Protein AF-A0A2V7SWL4-F1 (afdb_monomer_lite)

pLDDT: mean 80.44, std 19.07, range [28.33, 97.06]

Secondary structure (DSSP, 8-state):
--------------------------------PPP----PPTT-B--S---TTEEEEEE-TT-SS-EEEEEEEEEEE-TTSPPPSS-SEEE-SEEEE-TT-EEEEEEE---TTEEEEEEEEE-STTEEEEEEEEEEEETTEEEEEEEEEEE-TT-EEEEBTTEEEEEEEEE--PPPPPPPPP---EEEEEEEEEEETTEEEEEEEEEESBPTTSSB--EEEEEETTEEEEESSEEEEEE--SSSTTTT-TTEEEEEEE-TTS-EEEEEEE--SSTTSS-EEEEEEETTEESS-TT-EEE-SSEEEEE-S--S--

Foldseek 3Di:
DDDDDDDDDDDDDDDDDDDDDDDDDDDPPPPPDAPPDDDDDFFDWDDQDWDAQWEKEAEALQAPFKWKKAKDKDKFAAPPDDDDPDAQKDAQGIDIHGHPTMGTGMGGADDPRIKMWMWMATPDPAWDWKWKWKWFDDVPGIDTDDDTDTDDHGDIDIGHRGMTMYMYTHGYDDDDPDAPPFFFKKKFWFFFWDDFPNWIKTKGWMWTAADVVGAIDTWMWIQTPNDIFTFRHWPDKDADPDDWAPHPAPLKMWIWGAGPVRKTKIKIWHDQDAFQPQRIFIWIDINNRTRQPGHTDTTNDTGMDMGSGHDDDD

Structure (mmCIF, N/CA/C/O backbone):
data_AF-A0A2V7SWL4-F1
#
_entry.id   AF-A0A2V7SWL4-F1
#
loop_
_atom_site.group_PDB
_atom_site.id
_atom_site.type_symbol
_atom_site.label_atom_id
_atom_site.label_alt_id
_atom_site.label_comp_id
_atom_site.label_asym_id
_atom_site.label_entity_id
_atom_site.label_seq_id
_atom_site.pdbx_PDB_ins_code
_atom_site.Cartn_x
_atom_site.Cartn_y
_atom_site.Cartn_z
_atom_site.occupancy
_atom_site.B_iso_or_equiv
_atom_site.auth_seq_id
_atom_site.auth_comp_id
_atom_site.auth_asym_id
_atom_site.auth_atom_id
_atom_site.pdbx_PDB_model_num
ATOM 1 N N . MET A 1 1 ? 53.607 -58.440 -74.015 1.00 39.41 1 MET A N 1
ATOM 2 C CA . MET A 1 1 ? 54.764 -57.742 -74.613 1.00 39.41 1 MET A CA 1
ATOM 3 C C . MET A 1 1 ? 55.175 -56.606 -73.682 1.00 39.41 1 MET A C 1
ATOM 5 O O . MET A 1 1 ? 54.303 -55.842 -73.305 1.00 39.41 1 MET A O 1
ATOM 9 N N . THR A 1 2 ? 56.452 -56.617 -73.261 1.00 37.09 2 THR A N 1
ATOM 10 C CA . THR A 1 2 ? 57.312 -55.506 -72.753 1.00 37.09 2 THR A CA 1
ATOM 11 C C . THR A 1 2 ? 56.701 -54.480 -71.775 1.00 37.09 2 THR A C 1
ATOM 13 O O . THR A 1 2 ? 55.892 -53.658 -72.176 1.00 37.09 2 THR A O 1
ATOM 16 N N . LYS A 1 3 ? 56.942 -54.557 -70.453 1.00 28.33 3 LYS A N 1
ATOM 17 C CA . LYS A 1 3 ? 58.126 -54.133 -69.645 1.00 28.33 3 LYS A CA 1
ATOM 18 C C . LYS A 1 3 ? 58.462 -52.619 -69.633 1.00 28.33 3 LYS A C 1
ATOM 20 O O . LYS A 1 3 ? 58.986 -52.104 -70.606 1.00 28.33 3 LYS A O 1
ATOM 25 N N . SER A 1 4 ? 58.270 -52.037 -68.438 1.00 30.52 4 SER A N 1
ATOM 26 C CA . SER A 1 4 ? 59.163 -51.173 -67.627 1.00 30.52 4 SER A CA 1
ATOM 27 C C . SER A 1 4 ? 59.641 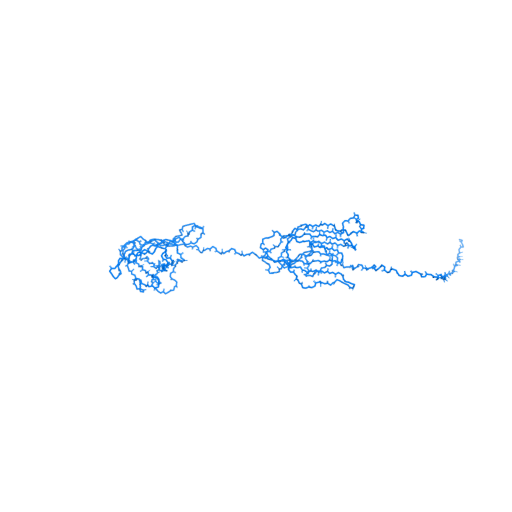-49.768 -68.060 1.00 30.52 4 SER A C 1
ATOM 29 O O . SER A 1 4 ? 60.448 -49.625 -68.965 1.00 30.52 4 SER A O 1
ATOM 31 N N . SER A 1 5 ? 59.262 -48.805 -67.195 1.00 34.97 5 SER A N 1
ATOM 32 C CA . SER A 1 5 ? 60.048 -47.774 -66.462 1.00 34.97 5 SER A CA 1
ATOM 33 C C . SER A 1 5 ? 60.879 -46.700 -67.183 1.00 34.97 5 SER A C 1
ATOM 35 O O . SER A 1 5 ? 61.748 -47.036 -67.972 1.00 34.97 5 SER A O 1
ATOM 37 N N . LEU A 1 6 ? 60.724 -45.439 -66.742 1.00 37.19 6 LEU A N 1
ATOM 38 C CA . LEU A 1 6 ? 61.724 -44.542 -66.098 1.00 37.19 6 LEU A CA 1
ATOM 39 C C . LEU A 1 6 ? 61.029 -43.167 -65.877 1.00 37.19 6 LEU A C 1
ATOM 41 O O . LEU A 1 6 ? 60.517 -42.589 -66.825 1.00 37.19 6 LEU A O 1
ATOM 45 N N . ALA A 1 7 ? 60.721 -42.714 -64.656 1.00 34.19 7 ALA A N 1
ATOM 46 C CA . ALA A 1 7 ? 61.582 -42.026 -63.679 1.00 34.19 7 ALA A CA 1
ATOM 47 C C . ALA A 1 7 ? 62.192 -40.695 -64.181 1.00 34.19 7 ALA A C 1
ATOM 49 O O . ALA A 1 7 ? 63.099 -40.691 -65.004 1.00 34.19 7 ALA A O 1
ATOM 50 N N . GLY A 1 8 ? 61.728 -39.578 -63.604 1.00 32.62 8 GLY A N 1
ATOM 51 C CA . GLY A 1 8 ? 62.277 -38.230 -63.787 1.00 32.62 8 GLY A CA 1
ATOM 52 C C . GLY A 1 8 ? 61.888 -37.303 -62.629 1.00 32.62 8 GLY A C 1
ATOM 53 O O . GLY A 1 8 ? 60.925 -36.552 -62.715 1.00 32.62 8 GLY A O 1
ATOM 54 N N . ILE A 1 9 ? 62.633 -37.406 -61.529 1.00 37.50 9 ILE A N 1
ATOM 55 C CA . ILE A 1 9 ? 62.702 -36.462 -60.397 1.00 37.50 9 ILE A CA 1
ATOM 56 C C . ILE A 1 9 ? 63.550 -35.263 -60.905 1.00 37.50 9 ILE A C 1
ATOM 58 O O . ILE A 1 9 ? 64.516 -35.487 -61.627 1.00 37.50 9 ILE A O 1
ATOM 62 N N . THR A 1 10 ? 63.300 -33.968 -60.659 1.00 34.34 10 THR A N 1
ATOM 63 C CA . THR A 1 10 ? 63.629 -33.216 -59.429 1.00 34.34 10 THR A CA 1
ATOM 64 C C . THR A 1 10 ? 63.522 -31.692 -59.680 1.00 34.34 10 THR A C 1
ATOM 66 O O . THR A 1 10 ? 63.915 -31.249 -60.755 1.00 34.34 10 THR A O 1
ATOM 69 N N . ARG A 1 11 ? 63.181 -30.926 -58.624 1.00 37.22 11 ARG A N 1
ATOM 70 C CA . ARG A 1 11 ? 63.789 -29.658 -58.115 1.00 37.22 11 ARG A CA 1
ATOM 71 C C . ARG A 1 11 ? 62.830 -28.480 -57.884 1.00 37.22 11 ARG A C 1
ATOM 73 O O . ARG A 1 11 ? 62.307 -27.868 -58.804 1.00 37.22 11 ARG A O 1
ATOM 80 N N . PHE A 1 12 ? 62.718 -28.144 -56.597 1.00 41.56 12 PHE A N 1
ATOM 81 C CA . PHE A 1 12 ? 62.336 -26.847 -56.045 1.00 41.56 12 PHE A CA 1
ATOM 82 C C . PHE A 1 12 ? 63.295 -25.735 -56.499 1.00 41.56 12 PHE A C 1
ATOM 84 O O . PHE A 1 12 ? 64.504 -25.962 -56.563 1.00 41.56 12 PHE A O 1
ATOM 91 N N . ALA A 1 13 ? 62.769 -24.518 -56.656 1.00 35.72 13 ALA A N 1
ATOM 92 C CA . ALA A 1 13 ? 63.519 -23.285 -56.434 1.00 35.72 13 ALA A CA 1
ATOM 93 C C . ALA A 1 13 ? 62.581 -22.193 -55.888 1.00 35.72 13 ALA A C 1
ATOM 95 O O . ALA A 1 13 ? 61.730 -21.662 -56.596 1.00 35.72 13 ALA A O 1
ATOM 96 N N . VAL A 1 14 ? 62.754 -21.897 -54.600 1.00 40.81 14 VAL A N 1
ATOM 97 C CA . VAL A 1 14 ? 62.352 -20.653 -53.937 1.00 40.81 14 VAL A CA 1
ATOM 98 C C . VAL A 1 14 ? 63.560 -19.716 -53.981 1.00 40.81 14 VAL A C 1
ATOM 100 O O . VAL A 1 14 ? 64.635 -20.119 -53.548 1.00 40.81 14 VAL A O 1
ATOM 103 N N . ALA A 1 15 ? 63.368 -18.497 -54.483 1.00 38.34 15 ALA A N 1
ATOM 104 C CA . ALA A 1 15 ? 64.100 -17.252 -54.190 1.00 38.34 15 ALA A CA 1
ATOM 105 C C . ALA A 1 15 ? 63.446 -16.172 -55.083 1.00 38.34 15 ALA A C 1
ATOM 107 O O . ALA A 1 15 ? 63.288 -16.400 -56.274 1.00 38.34 15 ALA A O 1
ATOM 108 N N . GLY A 1 16 ? 62.930 -15.031 -54.628 1.00 33.50 16 GLY A N 1
ATOM 109 C CA . GLY A 1 16 ? 63.361 -14.190 -53.520 1.00 33.50 16 GLY A CA 1
ATOM 110 C C . GLY A 1 16 ? 64.281 -13.090 -54.054 1.00 33.50 16 GLY A C 1
ATOM 111 O O . GLY A 1 16 ? 65.458 -13.361 -54.233 1.00 33.50 16 GLY A O 1
ATOM 112 N N . LEU A 1 17 ? 63.742 -11.891 -54.318 1.00 36.12 17 LEU A N 1
ATOM 113 C CA . LEU A 1 17 ? 64.382 -10.567 -54.146 1.00 36.12 17 LEU A CA 1
ATOM 114 C C . LEU A 1 17 ? 63.304 -9.487 -54.416 1.00 36.12 17 LEU A C 1
ATOM 116 O O . LEU A 1 17 ? 62.753 -9.432 -55.509 1.00 36.12 17 LEU A O 1
ATOM 120 N N . VAL A 1 18 ? 62.739 -8.843 -53.389 1.00 36.78 18 VAL A N 1
ATOM 121 C CA . VAL A 1 18 ? 63.200 -7.610 -52.707 1.00 36.78 18 VAL A CA 1
ATOM 122 C C . VAL A 1 18 ? 63.118 -6.365 -53.597 1.00 36.78 18 VAL A C 1
ATOM 124 O O . VAL A 1 18 ? 63.942 -6.152 -54.478 1.00 36.78 18 VAL A O 1
ATOM 127 N N . GLY A 1 19 ? 62.163 -5.501 -53.251 1.00 34.19 19 GLY A N 1
ATOM 128 C CA . GLY A 1 19 ? 62.158 -4.074 -53.552 1.00 34.19 19 GLY A CA 1
ATOM 129 C C . GLY A 1 19 ? 61.696 -3.304 -52.313 1.00 34.19 19 GLY A C 1
ATOM 130 O O . GLY A 1 19 ? 60.506 -3.065 -52.140 1.00 34.19 19 GLY A O 1
ATOM 131 N N . LEU A 1 20 ? 62.643 -2.970 -51.430 1.00 37.31 20 LEU A N 1
ATOM 132 C CA . LEU A 1 20 ? 62.563 -1.802 -50.538 1.00 37.31 20 LEU A CA 1
ATOM 133 C C . LEU A 1 20 ? 62.528 -0.555 -51.443 1.00 37.31 20 LEU A C 1
ATOM 135 O O . LEU A 1 20 ? 63.198 -0.551 -52.468 1.00 37.31 20 LEU A O 1
ATOM 139 N N . GLY A 1 21 ? 61.855 0.556 -51.187 1.00 37.25 21 GLY A N 1
ATOM 140 C CA . GLY A 1 21 ? 61.074 1.056 -50.071 1.00 37.25 21 GLY A CA 1
ATOM 141 C C . GLY A 1 21 ? 60.950 2.568 -50.308 1.00 37.25 21 GLY A C 1
ATOM 142 O O . GLY A 1 21 ? 61.894 3.187 -50.795 1.00 37.25 21 GLY A O 1
ATOM 143 N N . ALA A 1 22 ? 59.807 3.165 -49.989 1.00 32.59 22 ALA A N 1
ATOM 144 C CA . ALA A 1 22 ? 59.722 4.596 -49.717 1.00 32.59 22 ALA A CA 1
ATOM 145 C C . ALA A 1 22 ? 58.559 4.839 -48.757 1.00 32.59 22 ALA A C 1
ATOM 147 O O . ALA A 1 22 ? 57.404 4.537 -49.050 1.00 32.59 22 ALA A O 1
ATOM 148 N N . CYS A 1 23 ? 58.922 5.332 -47.581 1.00 37.19 23 CYS A N 1
ATOM 149 C CA . CYS A 1 23 ? 58.048 5.704 -46.491 1.00 37.19 23 CYS A CA 1
ATOM 150 C C . CYS A 1 23 ? 57.126 6.860 -46.898 1.00 37.19 23 CYS A C 1
ATOM 152 O O . CYS A 1 23 ? 57.596 7.870 -47.418 1.00 37.19 23 CYS A O 1
ATOM 154 N N . SER A 1 24 ? 55.853 6.781 -46.522 1.00 32.69 24 SER A N 1
ATOM 155 C CA . SER A 1 24 ? 55.092 7.973 -46.156 1.00 32.69 24 SER A CA 1
ATOM 156 C C . SER A 1 24 ? 54.365 7.697 -44.844 1.00 32.69 24 SER A C 1
ATOM 158 O O . SER A 1 24 ? 53.388 6.958 -44.811 1.00 32.69 24 SER A O 1
ATOM 160 N N . VAL A 1 25 ? 54.964 8.235 -43.782 1.00 34.28 25 VAL A N 1
ATOM 161 C CA . VAL A 1 25 ? 54.388 8.700 -42.512 1.00 34.28 25 VAL A CA 1
ATOM 162 C C . VAL A 1 25 ? 52.946 8.303 -42.166 1.00 34.28 25 VAL A C 1
ATOM 164 O O . VAL A 1 25 ? 51.988 8.617 -42.867 1.00 34.28 25 VAL A O 1
ATOM 167 N N . ASP A 1 26 ? 52.862 7.692 -40.985 1.00 39.25 26 ASP A N 1
ATOM 168 C CA . ASP A 1 26 ? 51.706 7.319 -40.180 1.00 39.25 26 ASP A CA 1
ATOM 169 C C . ASP A 1 26 ? 50.453 8.192 -40.328 1.00 39.25 26 ASP A C 1
ATOM 171 O O . ASP A 1 26 ? 50.409 9.365 -39.960 1.00 39.25 26 ASP A O 1
ATOM 175 N N . THR A 1 27 ? 49.351 7.541 -40.687 1.00 36.16 27 THR A N 1
ATOM 176 C CA . THR A 1 27 ? 48.081 7.777 -39.995 1.00 36.16 27 THR A CA 1
ATOM 177 C C . THR A 1 27 ? 47.572 6.418 -39.547 1.00 36.16 27 THR A C 1
ATOM 179 O O . THR A 1 27 ? 46.900 5.704 -40.287 1.00 36.16 27 THR A O 1
ATOM 182 N N . ALA A 1 28 ? 47.965 6.015 -38.339 1.00 33.78 28 ALA A N 1
ATOM 183 C CA . ALA A 1 28 ? 47.409 4.846 -37.682 1.00 33.78 28 ALA A CA 1
ATOM 184 C C . ALA A 1 28 ? 45.910 5.087 -37.441 1.00 33.78 28 ALA A C 1
ATOM 186 O O . ALA A 1 28 ? 45.501 5.633 -36.417 1.00 33.78 28 ALA A O 1
ATOM 187 N N . THR A 1 29 ? 45.060 4.680 -38.383 1.00 33.25 29 THR A N 1
ATOM 188 C CA . THR A 1 29 ? 43.672 4.366 -38.057 1.00 33.25 29 THR A CA 1
ATOM 189 C C . THR A 1 29 ? 43.723 3.129 -37.176 1.00 33.25 29 THR A C 1
ATOM 191 O O . THR A 1 29 ? 43.843 2.010 -37.674 1.00 33.25 29 THR A O 1
ATOM 194 N N . ASN A 1 30 ? 43.703 3.342 -35.860 1.00 33.66 30 ASN A N 1
ATOM 195 C CA . ASN A 1 30 ? 43.515 2.295 -34.866 1.00 33.66 30 ASN A CA 1
ATOM 196 C C . ASN A 1 30 ? 42.173 1.602 -35.139 1.00 33.66 30 ASN A C 1
ATOM 198 O O . ASN A 1 30 ? 41.138 1.978 -34.591 1.00 33.66 30 ASN A O 1
ATOM 202 N N . ALA A 1 31 ? 42.179 0.588 -36.002 1.00 36.53 31 ALA A N 1
ATOM 203 C CA . ALA A 1 31 ? 41.133 -0.413 -36.044 1.00 36.53 31 ALA A CA 1
ATOM 204 C C . ALA A 1 31 ? 41.285 -1.245 -34.766 1.00 36.53 31 ALA A C 1
ATOM 206 O O . ALA A 1 31 ? 41.970 -2.266 -34.745 1.00 36.53 31 ALA A O 1
ATOM 207 N N . LEU A 1 32 ? 40.705 -0.749 -33.670 1.00 39.00 32 LEU A N 1
ATOM 208 C CA . LEU A 1 32 ? 40.468 -1.538 -32.468 1.00 39.00 32 LEU A CA 1
ATOM 209 C C . LEU A 1 32 ? 39.694 -2.784 -32.908 1.00 39.00 32 LEU A C 1
ATOM 211 O O . LEU A 1 32 ? 38.537 -2.692 -33.315 1.00 39.00 32 LEU A O 1
ATOM 215 N N . GLN A 1 33 ? 40.362 -3.937 -32.894 1.00 39.91 33 GLN A N 1
ATOM 216 C CA . GLN A 1 33 ? 39.713 -5.220 -33.125 1.00 39.91 33 GLN A CA 1
ATOM 217 C C . GLN A 1 33 ? 38.611 -5.386 -32.076 1.00 39.91 33 GLN A C 1
ATOM 219 O O . GLN A 1 33 ? 38.872 -5.311 -30.874 1.00 39.91 33 GLN A O 1
ATOM 224 N N . SER A 1 34 ? 37.373 -5.565 -32.540 1.00 38.94 34 SER A N 1
ATOM 225 C CA . SER A 1 34 ? 36.217 -5.771 -31.673 1.00 38.94 34 SER A CA 1
ATOM 226 C C . SER A 1 34 ? 36.437 -6.991 -30.769 1.00 38.94 34 SER A C 1
ATOM 228 O O . SER A 1 34 ? 36.790 -8.060 -31.280 1.00 38.94 34 SER A O 1
ATOM 230 N N . PRO A 1 35 ? 36.171 -6.892 -29.454 1.00 37.50 35 PRO A N 1
ATOM 231 C CA . PRO A 1 35 ? 36.096 -8.071 -28.610 1.00 37.50 35 PRO A CA 1
ATOM 232 C C . PRO A 1 35 ? 34.952 -8.965 -29.108 1.00 37.50 35 PRO A C 1
ATOM 234 O O . PRO A 1 35 ? 33.796 -8.547 -29.179 1.00 37.50 35 PRO A O 1
ATOM 237 N N . THR A 1 36 ? 35.270 -10.205 -29.475 1.00 40.97 36 THR A N 1
ATOM 238 C CA . THR A 1 36 ? 34.295 -11.245 -29.829 1.00 40.97 36 THR A CA 1
ATOM 239 C C . THR A 1 36 ? 33.850 -11.976 -28.565 1.00 40.97 36 THR A C 1
ATOM 241 O O . THR A 1 36 ? 34.137 -13.153 -28.369 1.00 40.97 36 THR A O 1
ATOM 244 N N . SER A 1 37 ? 33.155 -11.271 -27.672 1.00 40.91 37 SER A N 1
ATOM 245 C CA . SER A 1 37 ? 32.497 -11.928 -26.539 1.00 40.91 37 SER A CA 1
ATOM 246 C C . SER A 1 37 ? 31.211 -12.630 -27.005 1.00 40.91 37 SER A C 1
ATOM 248 O O . SER A 1 37 ? 30.512 -12.098 -27.877 1.00 40.91 37 SER A O 1
ATOM 250 N N . PRO A 1 38 ? 30.875 -13.813 -26.453 1.00 39.88 38 PRO A N 1
ATOM 251 C CA . PRO A 1 38 ? 29.624 -14.503 -26.755 1.00 39.88 38 PRO A CA 1
ATOM 252 C C . PRO A 1 38 ? 28.430 -13.591 -26.440 1.00 39.88 38 PRO A C 1
ATOM 254 O O . PRO A 1 38 ? 28.306 -13.053 -25.340 1.00 39.88 38 PRO A O 1
ATOM 257 N N . ARG A 1 39 ? 27.574 -13.374 -27.445 1.00 52.72 39 ARG A N 1
ATOM 258 C CA . ARG A 1 39 ? 26.437 -12.449 -27.385 1.00 52.72 39 ARG A CA 1
ATOM 259 C C . ARG A 1 39 ? 25.233 -13.153 -26.766 1.00 52.72 39 ARG A C 1
ATOM 261 O O . ARG A 1 39 ? 24.677 -14.069 -27.365 1.00 52.72 39 ARG A O 1
ATOM 268 N N . LEU A 1 40 ? 24.855 -12.740 -25.563 1.00 46.31 40 LEU A N 1
ATOM 269 C CA . LEU A 1 40 ? 23.583 -13.115 -24.945 1.00 46.31 40 LEU A CA 1
ATOM 270 C C . LEU A 1 40 ? 22.429 -12.449 -25.709 1.00 46.31 40 LEU A C 1
ATOM 272 O O . LEU A 1 40 ? 22.547 -11.289 -26.077 1.00 46.31 40 LEU A O 1
ATOM 276 N N . ALA A 1 41 ? 21.359 -13.194 -25.988 1.00 56.72 41 ALA A N 1
ATOM 277 C CA . ALA A 1 41 ? 20.210 -12.707 -26.749 1.00 56.72 41 ALA A CA 1
ATOM 278 C C . ALA A 1 41 ? 19.339 -11.736 -25.926 1.00 56.72 41 ALA A C 1
ATOM 280 O O . ALA A 1 41 ? 19.313 -11.799 -24.698 1.00 56.72 41 ALA A O 1
ATOM 281 N N . LEU A 1 42 ? 18.563 -10.875 -26.594 1.00 56.66 42 LEU A N 1
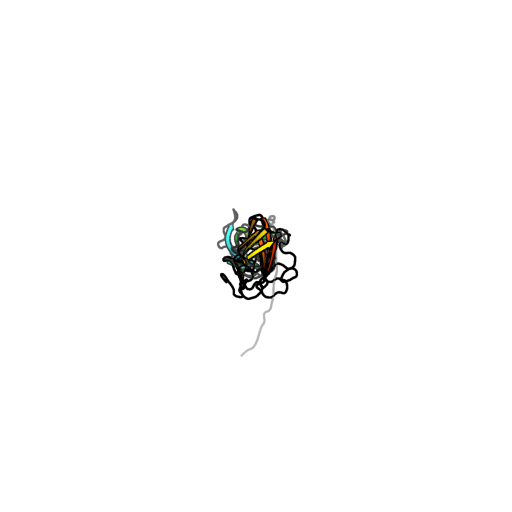ATOM 282 C CA . LEU A 1 42 ? 17.515 -10.087 -25.930 1.00 56.66 42 LEU A CA 1
ATOM 283 C C . LEU A 1 42 ? 16.624 -10.991 -25.064 1.00 56.66 42 LEU A C 1
ATOM 285 O O . LEU A 1 42 ? 16.253 -12.089 -25.482 1.00 56.66 42 LEU A O 1
ATOM 289 N N . GLY A 1 43 ? 16.268 -10.527 -23.866 1.00 50.78 43 GLY A N 1
ATOM 290 C CA . GLY A 1 43 ? 15.441 -11.309 -22.943 1.00 50.78 43 GLY A CA 1
ATOM 291 C C . GLY A 1 43 ? 16.194 -12.313 -22.060 1.00 50.78 43 GLY A C 1
ATOM 292 O O . GLY A 1 43 ? 15.561 -12.937 -21.215 1.00 50.78 43 GLY A O 1
ATOM 293 N N . THR A 1 44 ? 17.516 -12.484 -22.196 1.00 58.62 44 THR A N 1
ATOM 294 C CA . THR A 1 44 ? 18.276 -13.349 -21.273 1.00 58.62 44 THR A CA 1
ATOM 295 C C . THR A 1 44 ? 18.420 -12.708 -19.896 1.00 58.62 44 THR A C 1
ATOM 297 O O . THR A 1 44 ? 18.784 -11.531 -19.804 1.00 58.62 44 THR A O 1
ATOM 300 N N . THR A 1 45 ? 18.211 -13.499 -18.841 1.00 55.88 45 THR A N 1
ATOM 301 C CA . THR A 1 45 ? 18.490 -13.108 -17.456 1.00 55.88 45 THR A CA 1
ATOM 302 C C . THR A 1 45 ? 19.996 -13.045 -17.225 1.00 55.88 45 THR A C 1
ATOM 304 O O . THR A 1 45 ? 20.697 -14.021 -17.494 1.00 55.88 45 THR A O 1
ATOM 307 N N . LEU A 1 46 ? 20.503 -11.904 -16.759 1.00 63.88 46 LEU A N 1
ATOM 308 C CA . LEU A 1 46 ? 21.943 -11.655 -16.628 1.00 63.88 46 LEU A CA 1
ATOM 309 C C . LEU A 1 46 ? 22.370 -11.295 -15.210 1.00 63.88 46 LEU A C 1
ATOM 311 O O . LEU A 1 46 ? 21.554 -10.990 -14.343 1.00 63.88 46 LEU A O 1
ATOM 315 N N . ASP A 1 47 ? 23.688 -11.301 -15.023 1.00 70.38 47 ASP A N 1
ATOM 316 C CA . ASP A 1 47 ? 24.342 -10.644 -13.904 1.00 70.38 47 ASP A CA 1
ATOM 317 C C . ASP A 1 47 ? 24.053 -9.127 -13.894 1.00 70.38 47 ASP A C 1
ATOM 319 O O . ASP A 1 47 ? 23.673 -8.514 -14.900 1.00 70.38 47 ASP A O 1
ATOM 323 N N . GLN A 1 48 ? 24.237 -8.499 -12.733 1.00 79.31 48 GLN A N 1
ATOM 324 C CA . GLN A 1 48 ? 23.952 -7.074 -12.521 1.00 79.31 48 GLN A CA 1
ATOM 325 C C . GLN A 1 48 ? 25.104 -6.166 -12.987 1.00 79.31 48 GLN A C 1
ATOM 327 O O . GLN A 1 48 ? 25.318 -5.092 -12.432 1.00 79.31 48 GLN A O 1
ATOM 332 N N . SER A 1 49 ? 25.878 -6.603 -13.981 1.00 85.00 49 SER A N 1
ATOM 333 C CA . SER A 1 49 ? 27.027 -5.860 -14.500 1.00 85.00 49 SER A CA 1
ATOM 334 C C . SER A 1 49 ? 26.615 -5.056 -15.741 1.00 85.00 49 SER A C 1
ATOM 336 O O . SER A 1 49 ? 25.946 -5.611 -16.620 1.00 85.00 49 SER A O 1
ATOM 338 N N . PRO A 1 50 ? 26.995 -3.772 -15.877 1.00 88.00 50 PRO A N 1
ATOM 339 C CA . PRO A 1 50 ? 26.787 -3.040 -17.124 1.00 88.00 50 PRO A CA 1
ATOM 340 C C . PRO A 1 50 ? 27.651 -3.641 -18.248 1.00 88.00 50 PRO A C 1
ATOM 342 O O . PRO A 1 50 ? 28.773 -4.086 -18.013 1.00 88.00 50 PRO A O 1
ATOM 345 N N . GLU A 1 51 ? 27.142 -3.638 -19.482 1.00 88.94 51 GLU A N 1
ATOM 346 C CA . GLU A 1 51 ? 27.837 -4.177 -20.661 1.00 88.94 51 GLU A CA 1
ATOM 347 C C . GLU A 1 51 ? 27.815 -3.172 -21.817 1.00 88.94 51 GLU A C 1
ATOM 349 O O . GLU A 1 51 ? 26.791 -2.538 -22.072 1.00 88.94 51 GLU A O 1
ATOM 354 N N . LEU A 1 52 ? 28.936 -3.055 -22.537 1.00 89.81 52 LEU A N 1
ATOM 355 C CA . LEU A 1 52 ? 29.044 -2.207 -23.728 1.00 89.81 52 LEU A CA 1
ATOM 356 C C . LEU A 1 52 ? 28.007 -2.608 -24.783 1.00 89.81 52 LEU A C 1
ATOM 358 O O . LEU A 1 52 ? 27.784 -3.795 -25.026 1.00 89.81 52 LEU A O 1
ATOM 362 N N . GLY A 1 53 ? 27.396 -1.617 -25.430 1.00 91.62 53 GLY A N 1
ATOM 363 C CA . GLY A 1 53 ? 26.402 -1.845 -26.474 1.00 91.62 53 GLY A CA 1
ATOM 364 C C . GLY A 1 53 ? 25.072 -2.370 -25.974 1.00 91.62 53 GLY A C 1
ATOM 365 O O . GLY A 1 53 ? 24.266 -2.778 -26.803 1.00 91.62 53 GLY A O 1
ATOM 366 N N . LYS A 1 54 ? 24.816 -2.367 -24.660 1.00 92.69 54 LYS A N 1
ATOM 367 C CA . LYS A 1 54 ? 23.569 -2.876 -24.086 1.00 92.69 54 LYS A CA 1
ATOM 368 C C . LYS A 1 54 ? 22.903 -1.874 -23.166 1.00 92.69 54 LYS A C 1
ATOM 370 O O . LYS A 1 54 ? 23.563 -1.143 -22.429 1.00 92.69 54 LYS A O 1
ATOM 375 N N . VAL A 1 55 ? 21.576 -1.922 -23.157 1.00 94.50 55 VAL A N 1
ATOM 376 C CA . VAL A 1 55 ? 20.759 -1.406 -22.062 1.00 94.50 55 VAL A CA 1
ATOM 377 C C . VAL A 1 55 ? 20.169 -2.590 -21.308 1.00 94.50 55 VAL A C 1
ATOM 379 O O . VAL A 1 55 ? 19.424 -3.392 -21.878 1.00 94.50 55 VAL A O 1
ATOM 382 N N . LYS A 1 56 ? 20.492 -2.687 -20.019 1.00 94.06 56 LYS A N 1
ATOM 383 C CA . LYS A 1 56 ? 19.923 -3.664 -19.089 1.00 94.06 56 LYS A CA 1
ATOM 384 C C . LYS A 1 56 ? 18.989 -2.972 -18.104 1.00 94.06 56 LYS A 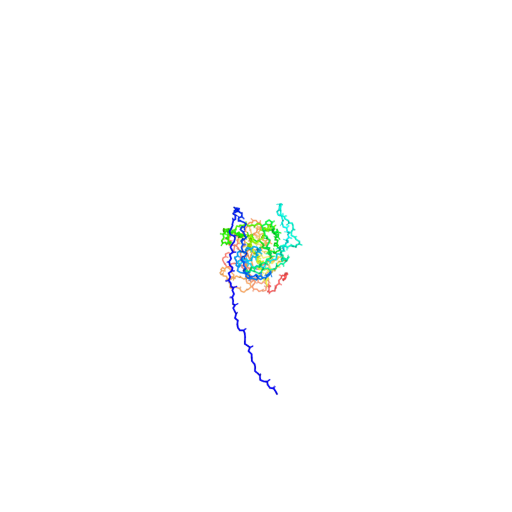C 1
ATOM 386 O O . LYS A 1 56 ? 19.340 -1.933 -17.549 1.00 94.06 56 LYS A O 1
ATOM 391 N N . ILE A 1 57 ? 17.840 -3.586 -17.844 1.00 94.62 57 ILE A N 1
ATOM 392 C CA . ILE A 1 57 ? 16.945 -3.207 -16.750 1.00 94.62 57 ILE A CA 1
ATOM 393 C C . ILE A 1 57 ? 16.991 -4.298 -15.694 1.00 94.62 57 ILE A C 1
ATOM 395 O O . ILE A 1 57 ? 16.752 -5.462 -16.000 1.00 94.62 57 ILE A O 1
ATOM 399 N N . CYS A 1 58 ? 17.245 -3.906 -14.455 1.00 94.88 58 CYS A N 1
ATOM 400 C CA . CYS A 1 58 ? 17.155 -4.748 -13.278 1.00 94.88 58 CYS A CA 1
ATOM 401 C C . CYS A 1 58 ? 15.997 -4.314 -12.392 1.00 94.88 58 CYS A C 1
ATOM 403 O O . CYS A 1 58 ? 15.731 -3.121 -12.217 1.00 94.88 58 CYS A O 1
ATOM 405 N N . LYS A 1 59 ? 15.361 -5.289 -11.748 1.00 94.56 59 LYS A N 1
ATOM 406 C CA . LYS A 1 59 ? 14.491 -5.046 -10.606 1.00 94.56 59 LYS A CA 1
ATOM 407 C C . LYS A 1 59 ? 15.256 -5.370 -9.335 1.00 94.56 59 LYS A C 1
ATOM 409 O O . LYS A 1 59 ? 15.727 -6.491 -9.162 1.00 94.56 59 LYS A O 1
ATOM 414 N N . SER A 1 60 ? 15.364 -4.408 -8.423 1.00 93.75 60 SER A N 1
ATOM 415 C CA . SER A 1 60 ? 16.005 -4.658 -7.130 1.00 93.75 60 SER A CA 1
ATOM 416 C C . SER A 1 60 ? 15.309 -5.811 -6.407 1.00 93.75 60 SER A C 1
ATOM 418 O O . SER A 1 60 ? 14.076 -5.871 -6.390 1.00 93.75 60 SER A O 1
ATOM 420 N N . ALA A 1 61 ? 16.087 -6.668 -5.746 1.00 92.19 61 ALA A N 1
ATOM 421 C CA . ALA A 1 61 ? 15.571 -7.713 -4.861 1.00 92.19 61 ALA A CA 1
ATOM 422 C C . ALA A 1 61 ? 14.773 -7.145 -3.670 1.00 92.19 61 ALA A C 1
ATOM 424 O O . ALA A 1 61 ? 13.993 -7.861 -3.055 1.00 92.19 61 ALA A O 1
ATOM 425 N N . SER A 1 62 ? 14.940 -5.854 -3.356 1.00 91.88 62 SER A N 1
ATOM 426 C CA . SER A 1 62 ? 14.132 -5.148 -2.355 1.00 91.88 62 SER A CA 1
ATOM 427 C C . SER A 1 62 ? 12.739 -4.748 -2.851 1.00 91.88 62 SER A C 1
ATOM 429 O O . SER A 1 62 ? 11.959 -4.206 -2.072 1.00 91.88 62 SER A O 1
ATOM 431 N N . SER A 1 63 ? 12.431 -4.950 -4.134 1.00 93.50 63 SER A N 1
ATOM 432 C CA . SER A 1 63 ? 11.087 -4.713 -4.666 1.00 93.50 63 SER A CA 1
ATOM 433 C C . SER A 1 63 ? 10.147 -5.837 -4.243 1.00 93.50 63 SER A C 1
ATOM 435 O O . SER A 1 63 ? 10.556 -6.993 -4.195 1.00 93.50 63 SER A O 1
ATOM 437 N N . ASN A 1 64 ? 8.873 -5.525 -4.004 1.00 90.19 64 ASN A N 1
ATOM 438 C CA . ASN A 1 64 ? 7.858 -6.541 -3.688 1.00 90.19 64 ASN A CA 1
ATOM 439 C C . ASN A 1 64 ? 6.866 -6.805 -4.832 1.00 90.19 64 ASN A C 1
ATOM 441 O O . ASN A 1 64 ? 5.949 -7.609 -4.680 1.00 90.19 64 ASN A O 1
ATOM 445 N N . VAL A 1 65 ? 7.063 -6.151 -5.979 1.00 91.69 65 VAL A N 1
ATOM 446 C CA . VAL A 1 65 ? 6.278 -6.332 -7.203 1.00 91.69 65 VAL A CA 1
ATOM 447 C C . VAL A 1 65 ? 7.184 -6.289 -8.435 1.00 91.69 65 VAL A C 1
ATOM 449 O O . VAL A 1 65 ? 8.221 -5.618 -8.439 1.00 91.69 65 VAL A O 1
ATOM 452 N N . SER A 1 66 ? 6.783 -6.993 -9.494 1.00 93.44 66 SER A N 1
ATOM 453 C CA . SER A 1 66 ? 7.451 -6.939 -10.799 1.00 93.44 66 SER A CA 1
ATOM 454 C C . SER A 1 66 ? 7.282 -5.573 -11.466 1.00 93.44 66 SER A C 1
ATOM 456 O O . SER A 1 66 ? 6.259 -4.906 -11.304 1.00 93.44 66 SER A O 1
ATOM 458 N N . GLY A 1 67 ? 8.274 -5.178 -12.263 1.00 92.56 67 GLY A N 1
ATOM 459 C CA . GLY A 1 67 ? 8.191 -4.011 -13.141 1.00 92.56 67 GLY A CA 1
ATOM 460 C C . GLY A 1 67 ? 7.761 -4.413 -14.546 1.00 92.56 67 GLY A C 1
ATOM 461 O O . GLY A 1 67 ? 8.210 -5.442 -15.042 1.00 92.56 67 GLY A O 1
ATOM 462 N N . THR A 1 68 ? 6.903 -3.624 -15.193 1.00 94.25 68 THR A N 1
ATOM 463 C CA . THR A 1 68 ? 6.619 -3.766 -16.631 1.00 94.25 68 THR A CA 1
ATOM 464 C C . THR A 1 68 ? 7.172 -2.548 -17.338 1.00 94.25 68 THR A C 1
ATOM 466 O O . THR A 1 68 ? 6.845 -1.426 -16.965 1.00 94.25 68 THR A O 1
ATOM 469 N N . PHE A 1 69 ? 8.020 -2.781 -18.330 1.00 94.62 69 PHE A N 1
ATOM 470 C CA . PHE A 1 69 ? 8.775 -1.754 -19.021 1.00 94.62 69 PHE A CA 1
ATOM 471 C C . PHE A 1 69 ? 8.396 -1.748 -20.488 1.00 94.62 69 PHE A C 1
ATOM 473 O O . PHE A 1 69 ? 8.317 -2.800 -21.125 1.00 94.62 69 PHE A O 1
ATOM 480 N N . THR A 1 70 ? 8.203 -0.552 -21.023 1.00 95.50 70 THR A N 1
ATOM 481 C CA . THR A 1 70 ? 8.075 -0.313 -22.456 1.00 95.50 70 THR A CA 1
ATOM 482 C C . THR A 1 70 ? 9.306 0.433 -22.930 1.00 95.50 70 THR A C 1
ATOM 484 O O . THR A 1 70 ? 9.766 1.365 -22.268 1.00 95.50 70 THR A O 1
ATOM 487 N N . ALA A 1 71 ? 9.862 0.008 -24.059 1.00 95.44 71 ALA A N 1
ATOM 488 C CA . ALA A 1 71 ? 11.059 0.614 -24.612 1.00 95.44 71 ALA A CA 1
ATOM 489 C C . ALA A 1 71 ? 10.876 0.954 -26.089 1.00 95.44 71 ALA A C 1
ATOM 491 O O . ALA A 1 71 ? 10.270 0.207 -26.858 1.00 95.44 71 ALA A O 1
ATOM 492 N N . SER A 1 72 ? 11.431 2.093 -26.488 1.00 96.25 72 SER A N 1
ATOM 493 C CA . SER A 1 72 ? 11.479 2.530 -27.882 1.00 96.25 72 SER A CA 1
ATOM 494 C C . SER A 1 72 ? 12.906 2.894 -28.264 1.00 96.25 72 SER A C 1
ATOM 496 O O . SER A 1 72 ? 13.698 3.295 -27.412 1.00 96.25 72 SER A O 1
ATOM 498 N N . ARG A 1 73 ? 13.236 2.734 -29.546 1.00 95.94 73 ARG A N 1
ATOM 499 C CA . ARG A 1 73 ? 14.577 2.962 -30.081 1.00 95.94 73 ARG A CA 1
ATOM 500 C C . ARG A 1 73 ? 14.515 3.841 -31.321 1.00 95.94 73 ARG A C 1
ATOM 502 O O . ARG A 1 73 ? 13.802 3.509 -32.266 1.00 95.94 73 ARG A O 1
ATOM 509 N N . THR A 1 74 ? 15.382 4.845 -31.368 1.00 95.94 74 THR A N 1
ATOM 510 C CA . THR A 1 74 ? 15.666 5.637 -32.570 1.00 95.94 74 THR A CA 1
ATOM 511 C C . THR A 1 74 ? 17.143 5.520 -32.923 1.00 95.94 74 THR A C 1
ATOM 513 O O . THR A 1 74 ? 18.002 5.521 -32.044 1.00 95.94 74 THR A O 1
ATOM 516 N N . GLN A 1 75 ? 17.464 5.397 -34.212 1.00 94.56 75 GLN A N 1
ATOM 517 C CA . GLN A 1 75 ? 18.859 5.399 -34.640 1.00 94.56 75 GLN A CA 1
ATOM 518 C C . GLN A 1 75 ? 19.431 6.816 -34.628 1.00 94.56 75 GLN A C 1
ATOM 520 O O . GLN A 1 75 ? 18.852 7.733 -35.207 1.00 94.56 75 GLN A O 1
ATOM 525 N N . PHE A 1 76 ? 20.604 6.957 -34.024 1.00 94.25 76 PHE A N 1
ATOM 526 C CA . PHE A 1 76 ? 21.395 8.174 -34.018 1.00 94.25 76 PHE A CA 1
ATOM 527 C C . PHE A 1 76 ? 22.568 8.052 -34.999 1.00 94.25 76 PHE A C 1
ATOM 529 O O . PHE A 1 76 ? 23.287 7.049 -35.011 1.00 94.25 76 PHE A O 1
ATOM 536 N N . VAL A 1 77 ? 22.771 9.096 -35.806 1.00 94.25 77 VAL A N 1
ATOM 537 C CA . VAL A 1 77 ? 23.917 9.249 -36.713 1.00 94.25 77 VAL A CA 1
ATOM 538 C C . VAL A 1 77 ? 24.507 10.637 -36.491 1.00 94.25 77 VAL A C 1
ATOM 540 O O . VAL A 1 77 ? 23.823 11.644 -36.671 1.00 94.25 77 VAL A O 1
ATOM 543 N N . ALA A 1 78 ? 25.770 10.695 -36.079 1.00 92.88 78 ALA A N 1
ATOM 544 C CA . ALA A 1 78 ? 26.488 11.944 -35.883 1.00 92.88 78 ALA A CA 1
ATOM 545 C C . ALA A 1 78 ? 26.706 12.665 -37.222 1.00 92.88 78 ALA A C 1
ATOM 547 O O . ALA A 1 78 ? 26.890 12.043 -38.270 1.00 92.88 78 ALA A O 1
ATOM 548 N N . ALA A 1 79 ? 26.728 13.998 -37.184 1.00 93.69 79 ALA A N 1
ATOM 549 C CA . ALA A 1 79 ? 27.000 14.801 -38.369 1.00 93.69 79 ALA A CA 1
ATOM 550 C C . ALA A 1 79 ? 28.353 14.417 -39.000 1.00 93.69 79 ALA A C 1
ATOM 552 O O . ALA A 1 79 ? 29.353 14.264 -38.300 1.00 93.69 79 ALA A O 1
ATOM 553 N N . GLY A 1 80 ? 28.375 14.261 -40.326 1.00 90.12 80 GLY A N 1
ATOM 554 C CA . GLY A 1 80 ? 29.572 13.863 -41.076 1.00 90.12 80 GLY A CA 1
ATOM 555 C C . GLY A 1 80 ? 29.791 12.351 -41.200 1.00 90.12 80 GLY A C 1
ATOM 556 O O . GLY A 1 80 ? 30.710 11.945 -41.907 1.00 90.12 80 GLY A O 1
ATOM 557 N N . PHE A 1 81 ? 28.945 11.517 -40.584 1.00 91.12 81 PHE A N 1
ATOM 558 C CA . PHE A 1 81 ? 28.971 10.064 -40.764 1.00 91.12 81 PHE A CA 1
ATOM 559 C C . PHE A 1 81 ? 27.895 9.606 -41.759 1.00 91.12 81 PHE A C 1
ATOM 561 O O . PHE A 1 81 ? 26.786 10.148 -41.760 1.00 91.12 81 PHE A O 1
ATOM 568 N N . PRO A 1 82 ? 28.187 8.609 -42.616 1.00 89.06 82 PRO A N 1
ATOM 569 C CA . PRO A 1 82 ? 27.194 8.069 -43.533 1.00 89.06 82 PRO A CA 1
ATOM 570 C C . PRO A 1 82 ? 26.101 7.323 -42.763 1.00 89.06 82 PRO A C 1
ATOM 572 O O . PRO A 1 82 ? 26.384 6.540 -41.854 1.00 89.06 82 PRO A O 1
ATOM 575 N N . THR A 1 83 ? 24.843 7.526 -43.155 1.00 88.00 83 THR A N 1
ATOM 576 C CA . THR A 1 83 ? 23.726 6.735 -42.632 1.00 88.00 83 THR A CA 1
ATOM 577 C C . THR A 1 83 ? 23.882 5.280 -43.085 1.00 88.00 83 THR A C 1
ATOM 579 O O . THR A 1 83 ? 24.012 5.033 -44.287 1.00 88.00 83 THR A O 1
ATOM 582 N N . PRO A 1 84 ? 23.889 4.301 -42.167 1.00 86.44 84 PRO A N 1
ATOM 583 C CA . PRO A 1 84 ? 24.016 2.900 -42.541 1.00 86.44 84 PRO A CA 1
ATOM 584 C C . PRO A 1 84 ? 22.752 2.413 -43.259 1.00 86.44 84 PRO A C 1
ATOM 586 O O . PRO A 1 84 ? 21.643 2.852 -42.962 1.00 86.44 84 PRO A O 1
ATOM 589 N N . GLY A 1 85 ? 22.917 1.467 -44.188 1.00 84.38 85 GLY A N 1
ATOM 590 C CA . GLY A 1 85 ? 21.803 0.890 -44.953 1.00 84.38 85 GLY A CA 1
ATOM 591 C C . GLY A 1 85 ? 20.846 0.020 -44.127 1.00 84.38 85 GLY A C 1
ATOM 592 O O . GLY A 1 85 ? 19.765 -0.318 -44.601 1.00 84.38 85 GLY A O 1
ATOM 593 N N . SER A 1 86 ? 21.226 -0.336 -42.897 1.00 85.94 86 SER A N 1
ATOM 594 C CA . SER A 1 86 ? 20.400 -1.071 -41.939 1.00 85.94 86 SER A CA 1
ATOM 595 C C . SER A 1 86 ? 20.622 -0.553 -40.512 1.00 85.94 86 SER A C 1
ATOM 597 O O . SER A 1 86 ? 21.723 -0.080 -40.204 1.00 85.94 86 SER A O 1
ATOM 599 N N . PRO A 1 87 ? 19.629 -0.682 -39.612 1.00 88.69 87 PRO A N 1
ATOM 600 C CA . PRO A 1 87 ? 19.799 -0.326 -38.209 1.00 88.69 87 PRO A CA 1
ATOM 601 C C . PRO A 1 87 ? 20.933 -1.103 -37.534 1.00 88.69 87 PRO A C 1
ATOM 603 O O . PRO A 1 87 ? 21.052 -2.313 -37.708 1.00 88.69 87 PRO A O 1
ATOM 606 N N . SER A 1 88 ? 21.742 -0.405 -36.734 1.00 89.62 88 SER A N 1
ATOM 607 C CA . SER A 1 88 ? 22.840 -0.973 -35.932 1.00 89.62 88 SER A CA 1
ATOM 608 C C . SER A 1 88 ? 22.389 -1.610 -34.616 1.00 89.62 88 SER A C 1
ATOM 610 O O . SER A 1 88 ? 23.208 -2.132 -33.867 1.00 89.62 88 SER A O 1
ATOM 612 N N . GLY A 1 89 ? 21.102 -1.535 -34.290 1.00 92.19 89 GLY A N 1
ATOM 613 C CA . GLY A 1 89 ? 20.609 -1.958 -32.991 1.00 92.19 89 GLY A CA 1
ATOM 614 C C . GLY A 1 89 ? 19.163 -2.411 -33.013 1.00 92.19 89 GLY A C 1
ATOM 615 O O . GLY A 1 89 ? 18.445 -2.248 -34.002 1.00 92.19 89 GLY A O 1
ATOM 616 N N . SER A 1 90 ? 18.747 -2.973 -31.887 1.00 94.06 90 SER A N 1
ATOM 617 C CA . SER A 1 90 ? 17.430 -3.556 -31.658 1.00 94.06 90 SER A CA 1
ATOM 618 C C . SER A 1 90 ? 16.946 -3.255 -30.238 1.00 94.06 90 SER A C 1
ATOM 620 O O . SER A 1 90 ? 17.739 -2.898 -29.367 1.00 94.06 90 SER A O 1
ATOM 622 N N . VAL A 1 91 ? 15.635 -3.361 -30.019 1.00 95.06 91 VAL A N 1
ATOM 623 C CA . VAL A 1 91 ? 15.000 -3.145 -28.714 1.00 95.06 91 VAL A CA 1
ATOM 624 C C . VAL A 1 91 ? 13.888 -4.165 -28.499 1.00 95.06 91 VAL A C 1
ATOM 626 O O . VAL A 1 91 ? 13.153 -4.502 -29.428 1.00 95.06 91 VAL A O 1
ATOM 629 N N . LEU A 1 92 ? 13.756 -4.642 -27.267 1.00 92.75 92 LEU A N 1
ATOM 630 C CA . LEU A 1 92 ? 12.611 -5.394 -26.788 1.00 92.75 92 LEU A CA 1
ATOM 631 C C . LEU A 1 92 ? 11.528 -4.395 -26.369 1.00 92.75 92 LEU A C 1
ATOM 633 O O . LEU A 1 92 ? 11.651 -3.726 -25.348 1.00 92.75 92 LEU A O 1
ATOM 637 N N . ALA A 1 93 ? 10.477 -4.280 -27.182 1.00 89.81 93 ALA A N 1
ATOM 638 C CA . ALA A 1 93 ? 9.474 -3.225 -27.031 1.00 89.81 93 ALA A CA 1
ATOM 639 C C . ALA A 1 93 ? 8.726 -3.265 -25.687 1.00 89.81 93 ALA A C 1
ATOM 641 O O . ALA A 1 93 ? 8.308 -2.225 -25.177 1.00 89.81 93 ALA A O 1
ATOM 642 N N . THR A 1 94 ? 8.526 -4.452 -25.110 1.00 92.88 94 THR A N 1
ATOM 643 C CA . THR A 1 94 ? 7.878 -4.613 -23.804 1.00 92.88 94 THR A CA 1
ATOM 644 C C . THR A 1 94 ? 8.451 -5.812 -23.066 1.00 92.88 94 THR A C 1
ATOM 646 O O . THR A 1 94 ? 8.664 -6.864 -23.669 1.00 92.88 94 THR A O 1
ATOM 649 N N . VAL A 1 95 ? 8.676 -5.663 -21.761 1.00 92.88 95 VAL A N 1
ATOM 650 C CA . VAL A 1 95 ? 9.155 -6.740 -20.891 1.00 92.88 95 VAL A CA 1
ATOM 651 C C . VAL A 1 95 ? 8.631 -6.583 -19.468 1.00 92.88 95 VAL A C 1
ATOM 653 O O . VAL A 1 95 ? 8.501 -5.469 -18.966 1.00 92.88 95 VAL A O 1
ATOM 656 N N . THR A 1 96 ? 8.371 -7.702 -18.799 1.00 93.25 96 THR A N 1
ATOM 657 C CA . THR A 1 96 ? 8.140 -7.739 -17.353 1.00 93.25 96 THR A CA 1
ATOM 658 C C . THR A 1 96 ? 9.365 -8.339 -16.674 1.00 93.25 96 THR A C 1
ATOM 660 O O . THR A 1 96 ? 9.837 -9.393 -17.091 1.00 93.25 96 THR A O 1
ATOM 663 N N . VAL A 1 97 ? 9.873 -7.672 -15.638 1.00 93.19 97 VAL A N 1
ATOM 664 C CA . VAL A 1 97 ? 11.060 -8.091 -14.876 1.00 93.19 97 VAL A CA 1
ATOM 665 C C . VAL A 1 97 ? 10.656 -8.314 -13.422 1.00 93.19 97 VAL A C 1
ATOM 667 O O . VAL A 1 97 ? 10.137 -7.397 -12.772 1.00 93.19 97 VAL A O 1
ATOM 670 N N . ALA A 1 98 ? 10.852 -9.534 -12.919 1.00 93.31 98 ALA A N 1
ATOM 671 C CA . ALA A 1 98 ? 10.536 -9.877 -11.537 1.00 93.31 98 ALA A CA 1
ATOM 672 C C . ALA A 1 98 ? 11.599 -9.332 -10.564 1.00 93.31 98 ALA A C 1
ATOM 674 O O . ALA A 1 98 ? 12.735 -9.089 -10.977 1.00 93.31 98 ALA A O 1
ATOM 675 N N . PRO A 1 99 ? 11.266 -9.126 -9.273 1.00 93.12 99 PRO A N 1
ATOM 676 C CA . PRO A 1 99 ? 12.245 -8.719 -8.267 1.00 93.12 99 PRO A CA 1
ATOM 677 C C . PRO A 1 99 ? 13.488 -9.615 -8.243 1.00 93.12 99 PRO A C 1
ATOM 679 O O . PRO A 1 99 ? 13.383 -10.838 -8.201 1.00 93.12 99 PRO A O 1
ATOM 682 N N . GLY A 1 100 ? 14.670 -8.997 -8.234 1.00 90.19 100 GLY A N 1
ATOM 683 C CA . GLY A 1 100 ? 15.959 -9.691 -8.240 1.00 90.19 100 GLY A CA 1
ATOM 684 C C . GLY A 1 100 ? 16.472 -10.076 -9.629 1.00 90.19 100 GLY A C 1
ATOM 685 O O . GLY A 1 100 ? 17.614 -10.519 -9.736 1.00 90.19 100 GLY A O 1
ATOM 686 N N . GLU A 1 101 ? 15.683 -9.881 -10.686 1.00 92.38 101 GLU A N 1
ATOM 687 C CA . GLU A 1 101 ? 16.068 -10.229 -12.054 1.00 92.38 101 GLU A CA 1
ATOM 688 C C . GLU A 1 101 ? 16.542 -9.019 -12.865 1.00 92.38 101 GLU A C 1
ATOM 690 O O . GLU A 1 101 ? 16.204 -7.868 -12.578 1.00 92.38 101 GLU A O 1
ATOM 695 N N . CYS A 1 102 ? 17.310 -9.303 -13.918 1.00 93.12 102 CYS A N 1
ATOM 696 C CA . CYS A 1 102 ? 17.795 -8.326 -14.886 1.00 93.12 102 CYS A CA 1
ATOM 697 C C . CYS A 1 102 ? 17.599 -8.834 -16.307 1.00 93.12 102 CYS A C 1
ATOM 699 O O . CYS A 1 102 ? 17.856 -10.004 -16.571 1.00 93.12 102 CYS A O 1
ATOM 701 N N . VAL A 1 103 ? 17.222 -7.953 -17.230 1.00 92.75 103 VAL A N 1
ATOM 702 C CA . VAL A 1 103 ? 16.989 -8.289 -18.638 1.00 92.75 103 VAL A CA 1
ATOM 703 C C . VAL A 1 103 ? 17.667 -7.273 -19.556 1.00 92.75 103 VAL A C 1
ATOM 705 O O . VAL A 1 103 ? 17.613 -6.067 -19.311 1.00 92.75 103 VAL A O 1
ATOM 708 N N . VAL A 1 104 ? 18.282 -7.752 -20.643 1.00 93.00 104 VAL A N 1
ATOM 709 C CA . VAL A 1 104 ? 18.723 -6.896 -21.758 1.00 93.00 104 VAL A CA 1
ATOM 710 C C . VAL A 1 104 ? 17.509 -6.471 -22.569 1.00 93.00 104 VAL A C 1
ATOM 712 O O . VAL A 1 104 ? 16.812 -7.317 -23.136 1.00 93.00 104 VAL A O 1
ATOM 715 N N . ILE A 1 105 ? 17.284 -5.165 -22.652 1.00 93.62 105 ILE A N 1
ATOM 716 C CA . ILE A 1 105 ? 16.149 -4.596 -23.382 1.00 93.62 105 ILE A CA 1
ATOM 717 C C . ILE A 1 105 ? 16.547 -3.922 -24.686 1.00 93.62 105 ILE A C 1
ATOM 719 O O . ILE A 1 105 ? 15.689 -3.714 -25.533 1.00 93.62 105 ILE A O 1
ATOM 723 N N . ALA A 1 106 ? 17.816 -3.573 -24.871 1.00 95.44 106 ALA A N 1
ATOM 724 C CA . ALA A 1 106 ? 18.298 -3.015 -26.121 1.00 95.44 106 ALA A CA 1
ATOM 725 C C . ALA A 1 106 ? 19.756 -3.388 -26.340 1.00 95.44 106 ALA A C 1
ATOM 727 O O . ALA A 1 106 ? 20.529 -3.474 -25.384 1.00 95.44 106 ALA A O 1
ATOM 728 N N . GLU A 1 107 ? 20.117 -3.555 -27.607 1.00 95.06 107 GLU A N 1
ATOM 729 C CA . GLU A 1 107 ? 21.490 -3.783 -28.037 1.00 95.06 107 GLU A CA 1
ATOM 730 C C . GLU A 1 107 ? 21.806 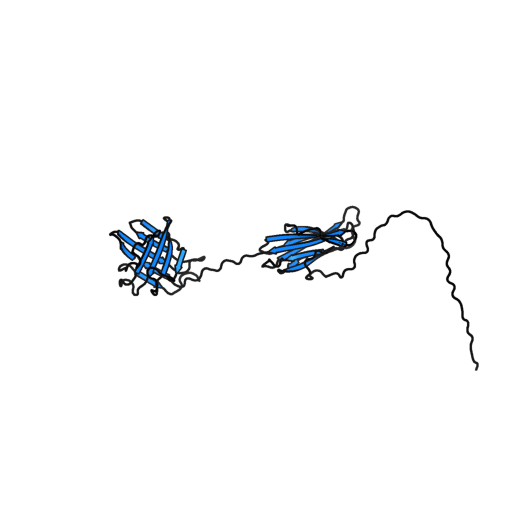-2.923 -29.257 1.00 95.06 107 GLU A C 1
ATOM 732 O O . GLU A 1 107 ? 20.964 -2.775 -30.145 1.00 95.06 107 GLU A O 1
ATOM 737 N N . ASP A 1 108 ? 23.017 -2.379 -29.328 1.00 94.25 108 ASP A N 1
ATOM 738 C CA . ASP A 1 108 ? 23.517 -1.645 -30.487 1.00 94.25 108 ASP A CA 1
ATOM 739 C C . ASP A 1 108 ? 25.027 -1.860 -30.648 1.00 94.25 108 ASP A C 1
ATOM 741 O O . ASP A 1 108 ? 25.808 -1.656 -29.718 1.00 94.25 108 ASP A O 1
ATOM 745 N N . ASN A 1 109 ? 25.442 -2.277 -31.844 1.00 89.88 109 ASN A N 1
ATOM 746 C CA . ASN A 1 109 ? 26.844 -2.509 -32.194 1.00 89.88 109 ASN A CA 1
ATOM 747 C C . ASN A 1 109 ? 27.396 -1.462 -33.173 1.00 89.88 109 ASN A C 1
ATOM 749 O O . ASN A 1 109 ? 28.356 -1.725 -33.899 1.00 89.88 109 ASN A O 1
ATOM 753 N N . GLY A 1 110 ? 26.764 -0.294 -33.222 1.00 89.69 110 GLY A N 1
ATOM 754 C CA . GLY A 1 110 ? 27.130 0.841 -34.046 1.00 89.69 110 GLY A CA 1
ATOM 755 C C . GLY A 1 110 ? 28.559 1.286 -33.775 1.00 89.69 110 GLY A C 1
ATOM 756 O O . GLY A 1 110 ? 29.015 1.337 -32.632 1.00 89.69 110 GLY A O 1
ATOM 757 N N . GLY A 1 111 ? 29.267 1.581 -34.864 1.00 85.19 111 GLY A N 1
ATOM 758 C CA . GLY A 1 111 ? 30.626 2.097 -34.824 1.00 85.19 111 GLY A CA 1
ATOM 759 C C . GLY A 1 111 ? 30.702 3.559 -34.392 1.00 85.19 111 GLY A C 1
ATOM 760 O O . GLY A 1 111 ? 29.745 4.145 -33.887 1.00 85.19 111 GLY A O 1
ATOM 761 N N . ASN A 1 112 ? 31.860 4.179 -34.618 1.00 86.44 112 ASN A N 1
ATOM 762 C CA . ASN A 1 112 ? 32.025 5.600 -34.330 1.00 86.44 112 ASN A CA 1
ATOM 763 C C . ASN A 1 112 ? 30.971 6.431 -35.084 1.00 86.44 112 ASN A C 1
ATOM 765 O O . ASN A 1 112 ? 30.707 6.179 -36.259 1.00 86.44 112 ASN A O 1
ATOM 769 N N . GLY A 1 113 ? 30.354 7.387 -34.391 1.00 86.62 113 GLY A N 1
ATOM 770 C CA . GLY A 1 113 ? 29.294 8.231 -34.938 1.00 86.62 113 GLY A CA 1
ATOM 771 C C . GLY A 1 113 ? 27.936 7.548 -35.147 1.00 86.62 113 GLY A C 1
ATOM 772 O O . GLY A 1 113 ? 27.003 8.23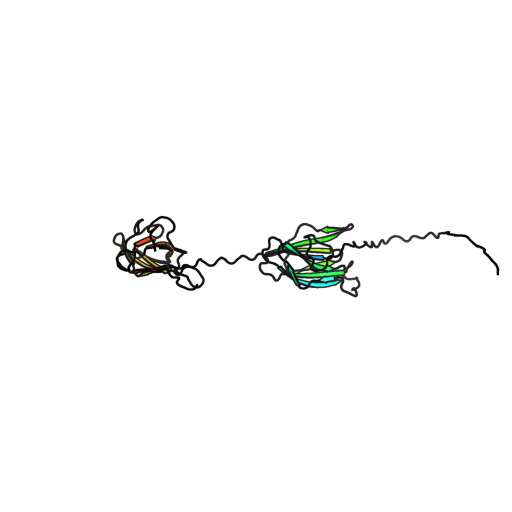5 -35.550 1.00 86.62 113 GLY A O 1
ATOM 773 N N . ILE A 1 114 ? 27.783 6.251 -34.855 1.00 93.50 114 ILE A N 1
ATOM 774 C CA . ILE A 1 114 ? 26.518 5.509 -34.982 1.00 93.50 114 ILE A CA 1
ATOM 775 C C . ILE A 1 114 ? 26.097 4.980 -33.607 1.00 93.50 114 ILE A C 1
ATOM 777 O O . ILE A 1 114 ? 26.915 4.401 -32.893 1.00 93.50 114 ILE A O 1
ATOM 781 N N . ALA A 1 115 ? 24.835 5.189 -33.227 1.00 94.75 115 ALA A N 1
ATOM 782 C CA . ALA A 1 115 ? 24.300 4.743 -31.941 1.00 94.75 115 ALA A CA 1
ATOM 783 C C . ALA A 1 115 ? 22.779 4.521 -31.975 1.00 94.75 115 ALA A C 1
ATOM 785 O O . ALA A 1 115 ? 22.103 4.820 -32.964 1.00 94.75 115 ALA A O 1
ATOM 786 N N . SER A 1 116 ? 22.238 4.048 -30.857 1.00 96.50 116 SER A N 1
ATOM 787 C CA . SER A 1 116 ? 20.807 4.014 -30.564 1.00 96.50 116 SER A CA 1
ATOM 788 C C . SER A 1 116 ? 20.465 4.928 -29.402 1.00 96.50 116 SER A C 1
ATOM 790 O O . SER A 1 116 ? 21.093 4.829 -28.353 1.00 96.50 116 SER A O 1
ATOM 792 N N . ASP A 1 117 ? 19.424 5.737 -29.573 1.00 96.62 117 ASP A N 1
ATOM 793 C CA . ASP A 1 117 ? 18.728 6.419 -28.487 1.00 96.62 117 ASP A CA 1
ATOM 794 C C . ASP A 1 117 ? 17.571 5.543 -28.018 1.00 96.62 117 ASP A C 1
ATOM 796 O O . ASP A 1 117 ? 16.641 5.276 -28.784 1.00 96.62 117 ASP A O 1
ATOM 800 N N . VAL A 1 118 ? 17.652 5.067 -26.778 1.00 97.06 118 VAL A N 1
ATOM 801 C CA . VAL A 1 118 ? 16.676 4.156 -26.175 1.00 97.06 118 VAL A CA 1
ATOM 802 C C . VAL A 1 118 ? 15.914 4.886 -25.080 1.00 97.06 118 VAL A C 1
ATOM 804 O O . VAL A 1 118 ? 16.519 5.362 -24.125 1.00 97.06 118 VAL A O 1
ATOM 807 N N . VAL A 1 119 ? 14.592 4.956 -25.199 1.00 96.12 119 VAL A N 1
ATOM 808 C CA . VAL A 1 119 ? 13.708 5.496 -24.155 1.00 96.12 119 VAL A CA 1
ATOM 809 C C . VAL A 1 119 ? 13.032 4.341 -23.439 1.00 96.12 119 VAL A C 1
ATOM 811 O O . VAL A 1 119 ? 12.517 3.444 -24.107 1.00 96.12 119 VAL A O 1
ATOM 814 N N . ILE A 1 120 ? 13.015 4.383 -22.109 1.00 94.81 120 ILE A N 1
ATOM 815 C CA . ILE A 1 120 ? 12.454 3.347 -21.234 1.00 94.81 120 ILE A CA 1
ATOM 816 C C . ILE A 1 120 ? 11.402 3.986 -20.338 1.00 94.81 120 ILE A C 1
ATOM 818 O O . ILE A 1 120 ? 11.708 4.976 -19.685 1.00 94.81 120 ILE A O 1
ATOM 822 N N . ASN A 1 121 ? 10.210 3.398 -20.268 1.00 93.44 121 ASN A N 1
ATOM 823 C CA . ASN A 1 121 ? 9.182 3.793 -19.307 1.00 93.44 121 ASN A CA 1
ATOM 824 C C . ASN A 1 121 ? 8.713 2.576 -18.511 1.00 93.44 121 ASN A C 1
ATOM 826 O O . ASN A 1 121 ? 8.336 1.559 -19.107 1.00 93.44 121 ASN A O 1
ATOM 830 N N . GLU A 1 122 ? 8.685 2.692 -17.188 1.00 92.88 122 GLU A N 1
ATOM 831 C CA . GLU A 1 122 ? 8.057 1.723 -16.300 1.00 92.88 122 GLU A CA 1
ATOM 832 C C . GLU A 1 122 ? 6.569 2.061 -16.117 1.00 92.88 122 GLU A C 1
ATOM 834 O O . GLU A 1 122 ? 6.190 3.168 -15.747 1.00 92.88 122 GLU A O 1
ATOM 839 N N . THR A 1 123 ? 5.694 1.089 -16.362 1.00 87.56 123 THR A N 1
ATOM 840 C CA . THR A 1 123 ? 4.234 1.259 -16.274 1.00 87.56 123 THR A CA 1
ATOM 841 C C . THR A 1 123 ? 3.616 0.513 -15.088 1.00 87.56 123 THR A C 1
ATOM 843 O O . THR A 1 123 ? 2.401 0.327 -15.034 1.00 87.56 123 THR A O 1
ATOM 846 N N . SER A 1 124 ? 4.432 0.004 -14.166 1.00 85.69 124 SER A N 1
ATOM 847 C CA . SER A 1 124 ? 3.990 -0.772 -13.003 1.00 85.69 124 SER A CA 1
ATOM 848 C C . SER A 1 124 ? 3.585 0.131 -11.830 1.00 85.69 124 SER A C 1
ATOM 850 O O . SER A 1 124 ? 3.994 1.286 -11.712 1.00 85.69 124 SER A O 1
ATOM 852 N N . ALA A 1 125 ? 2.771 -0.410 -10.922 1.00 78.06 125 ALA A N 1
ATOM 853 C CA . ALA A 1 125 ? 2.427 0.277 -9.683 1.00 78.06 125 ALA A CA 1
ATOM 854 C C . ALA A 1 125 ? 3.615 0.302 -8.705 1.00 78.06 125 ALA A C 1
ATOM 856 O O . ALA A 1 125 ? 4.468 -0.590 -8.703 1.00 78.06 125 ALA A O 1
ATOM 857 N N . GLY A 1 126 ? 3.624 1.305 -7.826 1.00 86.62 126 GLY A N 1
ATOM 858 C CA . GLY A 1 126 ? 4.543 1.356 -6.691 1.00 86.62 126 GLY A CA 1
ATOM 859 C C . GLY A 1 126 ? 5.978 1.755 -7.031 1.00 86.62 126 GLY A C 1
ATOM 860 O O . GLY A 1 126 ? 6.864 1.373 -6.279 1.00 86.62 126 GLY A O 1
ATOM 861 N N . PHE A 1 127 ? 6.234 2.484 -8.125 1.00 90.88 127 PHE A N 1
ATOM 862 C CA . PHE A 1 127 ? 7.568 3.034 -8.408 1.00 90.88 127 PHE A CA 1
ATOM 863 C C . PHE A 1 127 ? 8.084 3.876 -7.234 1.00 90.88 127 PHE A C 1
ATOM 865 O O . PHE A 1 127 ? 7.396 4.781 -6.760 1.00 90.88 127 PHE A O 1
ATOM 872 N N . VAL A 1 128 ? 9.297 3.567 -6.771 1.00 91.94 128 VAL A N 1
ATOM 873 C CA . VAL A 1 128 ? 9.973 4.289 -5.685 1.00 91.94 128 VAL A CA 1
ATOM 874 C C . VAL A 1 128 ? 11.178 5.050 -6.222 1.00 91.94 128 VAL A C 1
ATOM 876 O O . VAL A 1 128 ? 11.316 6.247 -5.975 1.00 91.94 128 VAL A O 1
ATOM 879 N N . SER A 1 129 ? 12.074 4.360 -6.930 1.00 93.81 129 SER A N 1
ATOM 880 C CA . SER A 1 129 ? 13.305 4.953 -7.450 1.00 93.81 129 SER A CA 1
ATOM 881 C C . SER A 1 129 ? 13.920 4.129 -8.578 1.00 93.81 129 SER A C 1
ATOM 883 O O . SER A 1 129 ? 13.657 2.931 -8.713 1.00 93.81 129 SER A O 1
ATOM 885 N N . ALA A 1 130 ? 14.784 4.779 -9.358 1.00 95.06 130 ALA A N 1
ATOM 886 C CA . ALA A 1 130 ? 15.675 4.137 -10.312 1.00 95.06 130 ALA A CA 1
ATOM 887 C C . ALA A 1 130 ? 17.108 4.659 -10.141 1.00 95.06 130 ALA A C 1
ATOM 889 O O . ALA A 1 130 ? 17.326 5.836 -9.833 1.00 95.06 130 ALA A O 1
ATOM 890 N N . THR A 1 131 ? 18.094 3.789 -10.349 1.00 95.44 131 THR A N 1
ATOM 891 C CA . THR A 1 131 ? 19.515 4.154 -10.384 1.00 95.44 131 THR A CA 1
ATOM 892 C C . THR A 1 131 ? 20.172 3.673 -11.668 1.00 95.44 131 THR A C 1
ATOM 894 O O . THR A 1 131 ? 19.805 2.634 -12.207 1.00 95.44 131 THR A O 1
ATOM 897 N N . LEU A 1 132 ? 21.146 4.433 -12.157 1.00 94.06 132 LEU A N 1
ATOM 898 C CA . LEU A 1 132 ? 21.885 4.185 -13.387 1.00 94.06 132 LEU A CA 1
ATOM 899 C C . LEU A 1 132 ? 23.358 3.919 -13.079 1.00 94.06 132 LEU A C 1
ATOM 901 O O . LEU A 1 132 ? 23.985 4.663 -12.324 1.00 94.06 132 LEU A O 1
ATOM 905 N N . VAL A 1 133 ? 23.918 2.910 -13.738 1.00 92.69 133 VAL A N 1
ATOM 906 C CA . VAL A 1 133 ? 25.361 2.721 -13.908 1.00 92.69 133 VAL A CA 1
ATOM 907 C C . VAL A 1 133 ? 25.653 2.688 -15.405 1.00 92.69 133 VAL A C 1
ATOM 909 O O . VAL A 1 133 ? 25.021 1.931 -16.143 1.00 92.69 133 VAL A O 1
ATOM 912 N N . GLN A 1 134 ? 26.601 3.502 -15.860 1.00 91.06 134 GLN A N 1
ATOM 913 C CA . GLN A 1 134 ? 27.048 3.514 -17.256 1.00 91.06 134 GLN A CA 1
ATOM 914 C C . GLN A 1 134 ? 28.396 2.804 -17.399 1.00 91.06 134 GLN A C 1
ATOM 916 O O . GLN A 1 134 ? 29.123 2.607 -16.424 1.00 91.06 134 GLN A O 1
ATOM 921 N N . ILE A 1 135 ? 28.703 2.357 -18.612 1.00 89.06 135 ILE A N 1
ATOM 922 C CA . ILE A 1 135 ? 30.001 1.781 -18.961 1.00 89.06 135 ILE A CA 1
ATOM 923 C C . ILE A 1 135 ? 30.445 2.328 -20.304 1.00 89.06 135 ILE A C 1
ATOM 925 O O . ILE A 1 135 ? 29.703 2.233 -21.281 1.00 89.06 135 ILE A O 1
ATOM 929 N N . ASP A 1 136 ? 31.679 2.822 -20.338 1.00 87.56 136 ASP A N 1
ATOM 930 C CA . ASP A 1 136 ? 32.279 3.398 -21.533 1.00 87.56 136 ASP A CA 1
ATOM 931 C C . ASP A 1 136 ? 33.583 2.672 -21.873 1.00 87.56 136 ASP A C 1
ATOM 933 O O . ASP A 1 136 ? 34.361 2.281 -20.994 1.00 87.56 136 ASP A O 1
ATOM 937 N N . ALA A 1 137 ? 33.827 2.468 -23.165 1.00 82.56 137 ALA A N 1
ATOM 938 C CA . ALA A 1 137 ? 35.067 1.892 -23.658 1.00 82.56 137 ALA A CA 1
ATOM 939 C C . ALA A 1 137 ? 36.221 2.896 -23.529 1.00 82.56 137 ALA A C 1
ATOM 941 O O . ALA A 1 137 ? 36.190 3.981 -24.109 1.00 82.56 137 ALA A O 1
ATOM 942 N N . LEU A 1 138 ? 37.282 2.496 -22.828 1.00 70.25 138 LEU A N 1
ATOM 943 C CA . LEU A 1 138 ? 38.586 3.156 -22.834 1.00 70.25 138 LEU A CA 1
ATOM 944 C C . LEU A 1 138 ? 39.589 2.271 -23.597 1.00 70.25 138 LEU A C 1
ATOM 946 O O . LEU A 1 138 ? 39.342 1.090 -23.857 1.00 70.25 138 LEU A O 1
ATOM 950 N N . ILE A 1 139 ? 40.735 2.828 -24.000 1.00 48.09 139 ILE A N 1
ATOM 951 C CA . ILE A 1 139 ? 41.787 2.052 -24.680 1.00 48.09 139 ILE A CA 1
ATOM 952 C C . ILE A 1 139 ? 42.239 0.916 -23.738 1.00 48.09 139 ILE A C 1
ATOM 954 O O . ILE A 1 139 ? 42.867 1.183 -22.718 1.00 48.09 139 ILE A O 1
ATOM 958 N N . GLY A 1 140 ? 41.903 -0.337 -24.076 1.00 50.09 140 GLY A N 1
ATOM 959 C CA . GLY A 1 140 ? 42.222 -1.540 -23.286 1.00 50.09 140 GLY A CA 1
ATOM 960 C C . GLY A 1 140 ? 41.030 -2.272 -22.645 1.00 50.09 140 GLY A C 1
ATOM 961 O O . GLY A 1 140 ? 41.234 -3.352 -22.097 1.00 50.09 140 GLY A O 1
ATOM 962 N N . GLY A 1 141 ? 39.801 -1.744 -22.732 1.00 58.12 141 GLY A N 1
ATOM 963 C CA . GLY A 1 141 ? 38.586 -2.377 -22.192 1.00 58.12 141 GLY A CA 1
ATOM 964 C C . GLY A 1 141 ? 37.516 -1.366 -21.755 1.00 58.12 141 GLY A C 1
ATOM 965 O O . GLY A 1 141 ? 37.771 -0.166 -21.713 1.00 58.12 141 GLY A O 1
ATOM 966 N N . GLY A 1 142 ? 36.303 -1.838 -21.450 1.00 60.31 142 GLY A N 1
ATOM 967 C CA . GLY A 1 142 ? 35.240 -1.000 -20.879 1.00 60.31 142 GLY A CA 1
ATOM 968 C C . GLY A 1 142 ? 35.421 -0.797 -19.377 1.00 60.31 142 GLY A C 1
ATOM 969 O O . GLY A 1 142 ? 35.682 -1.765 -18.664 1.00 60.31 142 GLY A O 1
ATOM 970 N N . THR A 1 143 ? 35.244 0.431 -18.893 1.00 70.62 143 THR A N 1
ATOM 971 C CA . THR A 1 143 ? 35.258 0.741 -17.456 1.00 70.62 143 THR A CA 1
ATOM 972 C C . THR A 1 143 ? 33.884 1.251 -17.055 1.00 70.62 143 THR A C 1
ATOM 974 O O . THR A 1 143 ? 33.383 2.211 -17.642 1.00 70.62 143 THR A O 1
ATOM 977 N N . ALA A 1 144 ? 33.254 0.609 -16.065 1.00 70.25 144 ALA A N 1
ATOM 978 C CA . ALA A 1 144 ? 32.015 1.124 -15.493 1.00 70.25 144 ALA A CA 1
ATOM 979 C C . ALA A 1 144 ? 32.283 2.514 -14.899 1.00 70.25 144 ALA A C 1
ATOM 981 O O . ALA A 1 144 ? 33.187 2.695 -14.079 1.00 70.25 144 ALA A O 1
ATOM 982 N N . THR A 1 145 ? 31.523 3.509 -15.334 1.00 62.50 145 THR A N 1
ATOM 983 C CA . THR A 1 145 ? 31.687 4.895 -14.916 1.00 62.50 145 THR A CA 1
ATOM 984 C C . THR A 1 145 ? 30.977 5.103 -13.578 1.00 62.50 145 THR A C 1
ATOM 986 O O . THR A 1 145 ? 29.844 5.574 -13.517 1.00 62.50 145 THR A O 1
ATOM 989 N N . GLY A 1 146 ? 31.658 4.750 -12.488 1.00 64.62 146 GLY A N 1
ATOM 990 C CA . GLY A 1 146 ? 31.314 5.192 -11.134 1.00 64.62 146 GLY A CA 1
ATOM 991 C C . GLY A 1 146 ? 30.197 4.428 -10.411 1.00 64.62 146 GLY A C 1
ATOM 992 O O . GLY A 1 146 ? 29.741 3.367 -10.831 1.00 64.62 146 GLY A O 1
ATOM 993 N N . ALA A 1 147 ? 29.822 4.966 -9.246 1.00 80.00 147 ALA A N 1
ATOM 994 C CA . ALA A 1 147 ? 28.763 4.436 -8.388 1.00 80.00 147 ALA A CA 1
ATOM 995 C C . ALA A 1 147 ? 27.364 4.687 -8.994 1.00 80.00 147 ALA A C 1
ATOM 997 O O . ALA A 1 147 ? 27.214 5.635 -9.765 1.00 80.00 147 ALA A O 1
ATOM 998 N N . PRO A 1 148 ? 26.334 3.897 -8.624 1.00 89.81 148 PRO A N 1
ATOM 999 C CA . PRO A 1 148 ? 24.970 4.112 -9.101 1.00 89.81 148 PRO A CA 1
ATOM 1000 C C . PRO A 1 148 ? 24.468 5.534 -8.824 1.00 89.81 148 PRO A C 1
ATOM 1002 O O . PRO A 1 148 ? 24.525 6.007 -7.688 1.00 89.81 148 PRO A O 1
ATOM 1005 N N . VAL A 1 149 ? 23.938 6.197 -9.854 1.00 92.62 149 VAL A N 1
ATOM 1006 C CA . VAL A 1 149 ? 23.405 7.566 -9.772 1.00 92.62 149 VAL A CA 1
ATOM 1007 C C . VAL A 1 149 ? 21.878 7.537 -9.880 1.00 92.62 149 VAL A C 1
ATOM 1009 O O . VAL A 1 149 ? 21.362 6.833 -10.747 1.00 92.62 149 VAL A O 1
ATOM 1012 N N . PRO A 1 150 ? 21.125 8.276 -9.045 1.00 94.56 150 PRO A N 1
ATOM 1013 C CA . PRO A 1 150 ? 19.673 8.367 -9.180 1.00 94.56 150 PRO A CA 1
ATOM 1014 C C . PRO A 1 150 ? 19.250 8.942 -10.535 1.00 94.56 150 PRO A C 1
ATOM 1016 O O . PRO A 1 150 ? 19.815 9.933 -10.997 1.00 94.56 150 PRO A O 1
ATOM 1019 N N . VAL A 1 151 ? 18.222 8.351 -11.141 1.00 93.31 151 VAL A N 1
ATOM 1020 C CA . VAL A 1 151 ? 17.635 8.814 -12.404 1.00 93.31 151 VAL A CA 1
ATOM 1021 C C . VAL A 1 151 ? 16.112 8.812 -12.332 1.00 93.31 151 VAL A C 1
ATOM 1023 O O . VAL A 1 151 ? 15.513 8.047 -11.576 1.00 93.31 151 VAL A O 1
ATOM 1026 N N . ALA A 1 152 ? 15.485 9.689 -13.115 1.00 91.94 152 ALA A N 1
ATOM 1027 C CA . ALA A 1 152 ? 14.047 9.636 -13.350 1.00 91.94 152 ALA A CA 1
ATOM 1028 C C . ALA A 1 152 ? 13.710 8.517 -14.350 1.00 91.94 152 ALA A C 1
ATOM 1030 O O . ALA A 1 152 ? 14.555 8.131 -15.160 1.00 91.94 152 ALA A O 1
ATOM 1031 N N . ASP A 1 153 ? 12.473 8.028 -14.308 1.00 90.56 153 ASP A N 1
ATOM 1032 C CA . ASP A 1 153 ? 11.938 7.167 -15.363 1.00 90.56 153 ASP A CA 1
ATOM 1033 C C . ASP A 1 153 ? 11.664 7.976 -16.648 1.00 90.56 153 ASP A C 1
ATOM 1035 O O . ASP A 1 153 ? 11.493 9.198 -16.593 1.00 90.56 153 ASP A O 1
ATOM 1039 N N . GLY A 1 154 ? 11.644 7.317 -17.810 1.00 88.19 154 GLY A N 1
ATOM 1040 C CA . GLY A 1 154 ? 11.350 7.973 -19.092 1.00 88.19 154 GLY A CA 1
ATOM 1041 C C . GLY A 1 154 ? 12.534 8.676 -19.761 1.00 88.19 154 GLY A C 1
ATOM 1042 O O . GLY A 1 154 ? 12.347 9.403 -20.738 1.00 88.19 154 GLY A O 1
ATOM 1043 N N . LEU A 1 155 ? 13.760 8.498 -19.260 1.00 89.81 155 LEU A N 1
ATOM 1044 C CA . LEU A 1 155 ? 14.946 9.119 -19.854 1.00 89.81 155 LEU A CA 1
ATOM 1045 C C . LEU A 1 155 ? 15.410 8.402 -21.130 1.00 89.81 155 LEU A C 1
ATOM 1047 O O . LEU A 1 155 ? 15.055 7.257 -21.411 1.00 89.81 155 LEU A O 1
ATOM 1051 N N . THR A 1 156 ? 16.224 9.113 -21.914 1.00 93.94 156 THR A N 1
ATOM 1052 C CA . THR A 1 156 ? 16.881 8.576 -23.111 1.00 93.94 156 THR A CA 1
ATOM 1053 C C . THR A 1 156 ? 18.300 8.128 -22.782 1.00 93.94 156 THR A C 1
ATOM 1055 O O . THR A 1 156 ? 19.093 8.906 -22.252 1.00 93.94 156 THR A O 1
ATOM 1058 N N . TYR A 1 157 ? 18.638 6.902 -23.164 1.00 94.06 157 TYR A N 1
ATOM 1059 C CA . TYR A 1 157 ? 19.952 6.295 -22.987 1.00 94.06 157 TYR A CA 1
ATOM 1060 C C . TYR A 1 157 ? 20.576 6.038 -24.354 1.00 94.06 157 TYR A C 1
ATOM 1062 O O . TYR A 1 157 ? 20.018 5.302 -25.171 1.00 94.06 157 TYR A O 1
ATOM 1070 N N . ARG A 1 158 ? 21.735 6.651 -24.610 1.00 93.81 158 ARG A N 1
ATOM 1071 C CA . ARG A 1 158 ? 22.474 6.459 -25.858 1.00 93.81 158 ARG A CA 1
ATOM 1072 C C . ARG A 1 158 ? 23.468 5.313 -25.712 1.00 93.81 158 ARG A C 1
ATOM 1074 O O . ARG A 1 158 ? 24.351 5.386 -24.864 1.00 93.81 158 ARG A O 1
ATOM 1081 N N . ILE A 1 159 ? 23.346 4.291 -26.555 1.00 94.19 159 ILE A N 1
ATOM 1082 C CA . ILE A 1 159 ? 24.235 3.120 -26.560 1.00 94.19 159 ILE A CA 1
ATOM 1083 C C . ILE A 1 159 ? 24.795 2.829 -27.952 1.00 94.19 159 ILE A C 1
ATOM 1085 O O . ILE A 1 159 ? 24.150 3.098 -28.965 1.00 94.19 159 ILE A O 1
ATOM 1089 N N . ASN A 1 160 ? 25.998 2.265 -27.993 1.00 92.69 160 ASN A N 1
ATOM 1090 C CA . ASN A 1 160 ? 26.635 1.683 -29.178 1.00 92.69 160 ASN A CA 1
ATOM 1091 C C . ASN A 1 160 ? 27.762 0.743 -28.725 1.00 92.69 160 ASN A C 1
ATOM 1093 O O . ASN A 1 160 ? 27.921 0.522 -27.527 1.00 92.69 160 ASN A O 1
ATOM 1097 N N . GLN A 1 161 ? 28.621 0.257 -29.626 1.00 90.69 161 GLN A N 1
ATOM 1098 C CA . GLN A 1 161 ? 29.682 -0.688 -29.239 1.00 90.69 161 GLN A CA 1
ATOM 1099 C C . GLN A 1 161 ? 30.670 -0.167 -28.167 1.00 90.69 161 GLN A C 1
ATOM 1101 O O . GLN A 1 161 ? 31.467 -0.946 -27.646 1.00 90.69 161 GLN A O 1
ATOM 1106 N N . PHE A 1 162 ? 30.646 1.132 -27.856 1.00 89.50 162 PHE A N 1
ATOM 1107 C CA . PHE A 1 162 ? 31.503 1.788 -26.872 1.00 89.50 162 PHE A CA 1
ATOM 1108 C C . PHE A 1 162 ? 30.769 2.266 -25.616 1.00 89.50 162 PHE A C 1
ATOM 1110 O O . PHE A 1 162 ? 31.455 2.625 -24.669 1.00 89.50 162 PHE A O 1
ATOM 1117 N N . HIS A 1 163 ? 29.433 2.278 -25.588 1.00 91.00 163 HIS A N 1
ATOM 1118 C CA . HIS A 1 163 ? 28.655 2.811 -24.463 1.00 91.00 163 HIS A CA 1
ATOM 1119 C C . HIS A 1 163 ? 27.534 1.841 -24.076 1.00 91.00 163 HIS A C 1
ATOM 1121 O O . HIS A 1 163 ? 26.843 1.298 -24.943 1.00 91.00 163 HIS A O 1
ATOM 1127 N N . GLY A 1 164 ? 27.339 1.630 -22.777 1.00 92.38 164 GLY A N 1
ATOM 1128 C CA . GLY A 1 164 ? 26.310 0.759 -22.212 1.00 92.38 164 GLY A CA 1
ATOM 1129 C C . GLY A 1 164 ? 25.658 1.345 -20.962 1.00 92.38 164 GLY A C 1
ATOM 1130 O O . GLY A 1 164 ? 26.160 2.295 -20.361 1.00 92.38 164 GLY A O 1
ATOM 1131 N N . SER A 1 165 ? 24.509 0.804 -20.561 1.00 93.25 165 SER A N 1
ATOM 1132 C CA . SER A 1 165 ? 23.753 1.277 -19.394 1.00 93.25 165 SER A CA 1
ATOM 1133 C C . SER A 1 165 ? 23.065 0.136 -18.646 1.00 93.25 165 SER A C 1
ATOM 1135 O O . SER A 1 165 ? 22.495 -0.773 -19.249 1.00 93.25 165 SER A O 1
ATOM 1137 N N . LEU A 1 166 ? 23.090 0.212 -17.319 1.00 93.69 166 LEU A N 1
ATOM 1138 C CA . LEU A 1 166 ? 22.363 -0.648 -16.391 1.00 93.69 166 LEU A CA 1
ATOM 1139 C C . LEU A 1 166 ? 21.462 0.230 -15.525 1.00 93.69 166 LEU A C 1
ATOM 1141 O O . LEU A 1 166 ? 21.966 1.084 -14.796 1.00 93.69 166 LEU A O 1
ATOM 1145 N N . ILE A 1 167 ? 20.153 0.003 -15.580 1.00 95.31 167 ILE A N 1
ATOM 1146 C CA . ILE A 1 167 ? 19.177 0.731 -14.772 1.00 95.31 167 ILE A CA 1
ATOM 1147 C C . ILE A 1 167 ? 18.547 -0.230 -13.771 1.00 95.31 167 ILE A C 1
ATOM 1149 O O . ILE A 1 167 ? 18.020 -1.265 -14.166 1.00 95.31 167 ILE A O 1
ATOM 1153 N N . THR A 1 168 ? 18.578 0.101 -12.482 1.00 95.06 168 THR A N 1
ATOM 1154 C CA . THR A 1 168 ? 17.955 -0.703 -11.423 1.00 95.06 168 THR A CA 1
ATOM 1155 C C . THR A 1 168 ? 16.761 0.029 -10.834 1.00 95.06 168 THR A C 1
ATOM 1157 O O . THR A 1 168 ? 16.920 1.108 -10.273 1.00 95.06 168 THR A O 1
ATOM 1160 N N . TYR A 1 169 ? 15.578 -0.577 -10.927 1.00 96.00 169 TYR A N 1
ATOM 1161 C CA . TYR A 1 169 ? 14.320 -0.030 -10.422 1.00 96.00 169 TYR A CA 1
ATOM 1162 C C . TYR A 1 169 ? 13.911 -0.677 -9.095 1.00 96.00 169 TYR A C 1
ATOM 1164 O O . TYR A 1 169 ? 14.035 -1.894 -8.918 1.00 96.00 169 TYR A O 1
ATOM 1172 N N . VAL A 1 170 ? 13.339 0.123 -8.194 1.00 95.38 170 VAL A N 1
ATOM 1173 C CA . VAL A 1 170 ? 12.732 -0.324 -6.934 1.00 95.38 170 VAL A CA 1
ATOM 1174 C C . VAL A 1 170 ? 11.241 -0.024 -6.962 1.00 95.38 170 VAL A C 1
ATOM 1176 O O . VAL A 1 170 ? 10.867 1.144 -7.069 1.00 95.38 170 VAL A O 1
ATOM 1179 N N . ASN A 1 171 ? 10.406 -1.061 -6.808 1.00 93.75 171 ASN A N 1
ATOM 1180 C CA . ASN A 1 171 ? 8.964 -0.875 -6.619 1.00 93.75 171 ASN A CA 1
ATOM 1181 C C . ASN A 1 171 ? 8.447 -1.521 -5.343 1.00 93.75 171 ASN A C 1
ATOM 1183 O O . ASN A 1 171 ? 8.720 -2.692 -5.071 1.00 93.75 171 ASN A O 1
ATOM 1187 N N . THR A 1 172 ? 7.622 -0.764 -4.628 1.00 91.62 172 THR A N 1
ATOM 1188 C CA . THR A 1 172 ? 6.982 -1.191 -3.394 1.00 91.62 172 THR A CA 1
ATOM 1189 C C . THR A 1 172 ? 5.502 -0.840 -3.416 1.00 91.62 172 THR A C 1
ATOM 1191 O O . THR A 1 172 ? 5.122 0.324 -3.533 1.00 91.62 172 THR A O 1
ATOM 1194 N N . VAL A 1 173 ? 4.657 -1.853 -3.245 1.00 88.12 173 VAL A N 1
ATOM 1195 C CA . VAL A 1 173 ? 3.227 -1.693 -2.970 1.00 88.12 173 VAL A CA 1
ATOM 1196 C C . VAL A 1 173 ? 2.971 -2.086 -1.522 1.00 88.12 173 VAL A C 1
ATOM 1198 O O . VAL A 1 173 ? 3.266 -3.210 -1.117 1.00 88.12 173 VAL A O 1
ATOM 1201 N N . ASN A 1 174 ? 2.426 -1.169 -0.726 1.00 83.88 174 ASN A N 1
ATOM 1202 C CA . ASN A 1 174 ? 2.015 -1.492 0.636 1.00 83.88 174 ASN A CA 1
ATOM 1203 C C . ASN A 1 174 ? 0.751 -2.352 0.593 1.00 83.88 174 ASN A C 1
ATOM 1205 O O . ASN A 1 174 ? -0.192 -2.033 -0.135 1.00 83.88 174 ASN A O 1
ATOM 1209 N N . ALA A 1 175 ? 0.723 -3.429 1.380 1.00 72.88 175 ALA A N 1
ATOM 1210 C CA . ALA A 1 175 ? -0.505 -4.186 1.566 1.00 72.88 175 ALA A CA 1
ATOM 1211 C C . ALA A 1 175 ? -1.583 -3.260 2.161 1.00 72.88 175 ALA A C 1
ATOM 1213 O O . ALA A 1 175 ? -1.262 -2.447 3.038 1.00 72.88 175 ALA A O 1
ATOM 1214 N N . PRO A 1 176 ? -2.846 -3.353 1.708 1.00 72.00 176 PRO A N 1
ATOM 1215 C CA . PRO A 1 176 ? -3.929 -2.652 2.377 1.00 72.00 176 PRO A CA 1
ATOM 1216 C C . PRO A 1 176 ? -4.013 -3.117 3.842 1.00 72.00 176 PRO A C 1
ATOM 1218 O O . PRO A 1 176 ? -3.715 -4.283 4.128 1.00 72.00 176 PRO A O 1
ATOM 1221 N N . PRO A 1 177 ? -4.399 -2.233 4.780 1.00 70.50 177 PRO A N 1
ATOM 1222 C CA . PRO A 1 177 ? -4.609 -2.641 6.162 1.00 70.50 177 PRO A CA 1
ATOM 1223 C C . PRO A 1 177 ? -5.659 -3.765 6.222 1.00 70.50 177 PRO A C 1
ATOM 1225 O O . PRO A 1 177 ? -6.614 -3.742 5.437 1.00 70.50 177 PRO A O 1
ATOM 1228 N N . PRO A 1 178 ? -5.497 -4.759 7.119 1.00 65.56 178 PRO A N 1
ATOM 1229 C CA . PRO A 1 178 ? -6.486 -5.817 7.274 1.00 65.56 178 PRO A CA 1
ATOM 1230 C C . PRO A 1 178 ? -7.845 -5.207 7.655 1.00 65.56 178 PRO A C 1
ATOM 1232 O O . PRO A 1 178 ? -7.878 -4.209 8.386 1.00 65.56 178 PRO A O 1
ATOM 1235 N N . PRO A 1 179 ? -8.969 -5.777 7.181 1.00 63.25 179 PRO A N 1
ATOM 1236 C CA . PRO A 1 179 ? -10.283 -5.330 7.620 1.00 63.25 179 PRO A CA 1
ATOM 1237 C C . PRO A 1 179 ? -10.402 -5.470 9.151 1.00 63.25 179 PRO A C 1
ATOM 1239 O O . PRO A 1 179 ? -9.824 -6.406 9.717 1.00 63.25 179 PRO A O 1
ATOM 1242 N N . PRO A 1 180 ? -11.124 -4.559 9.837 1.00 62.88 180 PRO A N 1
ATOM 1243 C CA . PRO A 1 180 ? -11.407 -4.706 11.261 1.00 62.88 180 PRO A CA 1
ATOM 1244 C C . PRO A 1 180 ? -12.022 -6.085 11.551 1.00 62.88 180 PRO A C 1
ATOM 1246 O O . PRO A 1 180 ? -12.815 -6.557 10.732 1.00 62.88 180 PRO A O 1
ATOM 1249 N N . PRO A 1 181 ? -11.689 -6.735 12.684 1.00 65.06 181 PRO A N 1
ATOM 1250 C CA . PRO A 1 181 ? -12.328 -7.987 13.072 1.00 65.06 181 PRO A CA 1
ATOM 1251 C C . PRO A 1 181 ? -13.849 -7.829 13.090 1.00 65.06 181 PRO A C 1
ATOM 1253 O O . PRO A 1 181 ? -14.355 -6.821 13.587 1.00 65.06 181 PRO A O 1
ATOM 1256 N N . GLU A 1 182 ? -14.569 -8.822 12.567 1.00 69.25 182 GLU A N 1
ATOM 1257 C CA . GLU A 1 182 ? -16.030 -8.833 12.622 1.00 69.25 182 GLU A CA 1
ATOM 1258 C C . GLU A 1 182 ? -16.477 -8.835 14.092 1.00 69.25 182 GLU A C 1
ATOM 1260 O O . GLU A 1 182 ? -16.097 -9.714 14.871 1.00 69.25 182 GLU A O 1
ATOM 1265 N N . VAL A 1 183 ? -17.282 -7.845 14.482 1.00 76.69 183 VAL A N 1
ATOM 1266 C CA . VAL A 1 183 ? -17.896 -7.802 15.810 1.00 76.69 183 VAL A CA 1
ATOM 1267 C C . VAL A 1 183 ? -19.219 -8.559 15.724 1.00 76.69 183 VAL A C 1
ATOM 1269 O O . VAL A 1 183 ? -20.240 -8.027 15.286 1.00 76.69 183 VAL A O 1
ATOM 1272 N N . CYS A 1 184 ? -19.191 -9.832 16.119 1.00 81.25 184 CYS A N 1
ATOM 1273 C CA . CYS A 1 184 ? -20.342 -10.739 16.048 1.00 81.25 184 CYS A CA 1
ATOM 1274 C C . CYS A 1 184 ? -21.181 -10.789 17.329 1.00 81.25 184 CYS A C 1
ATOM 1276 O O . CYS A 1 184 ? -21.707 -11.831 17.713 1.00 81.25 184 CYS A O 1
ATOM 1278 N N . ASP A 1 185 ? -21.321 -9.644 17.978 1.00 88.38 185 ASP A N 1
ATOM 1279 C CA . ASP A 1 185 ? -22.220 -9.417 19.093 1.00 88.38 185 ASP A CA 1
ATOM 1280 C C . ASP A 1 185 ? -22.524 -7.924 19.250 1.00 88.38 185 ASP A C 1
ATOM 1282 O O . ASP A 1 185 ? -21.845 -7.052 18.704 1.00 88.38 185 ASP A O 1
ATOM 1286 N N . PHE A 1 186 ? -23.599 -7.617 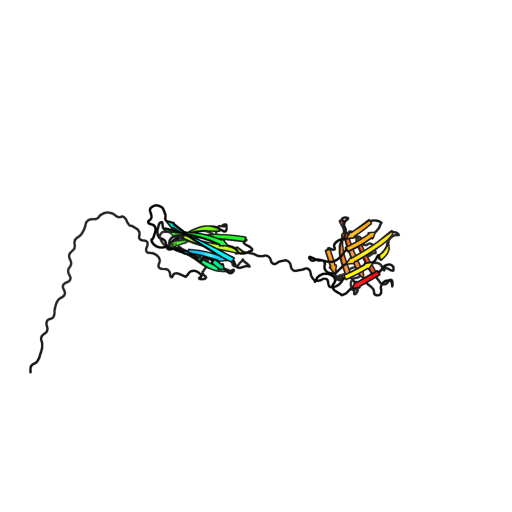19.965 1.00 90.00 186 PHE A N 1
ATOM 1287 C CA . PHE A 1 186 ? -23.926 -6.251 20.349 1.00 90.00 186 PHE A CA 1
ATOM 1288 C C . PHE A 1 186 ? -24.731 -6.243 21.644 1.00 90.00 186 PHE A C 1
ATOM 1290 O O . PHE A 1 186 ? -25.406 -7.210 21.987 1.00 90.00 186 PHE A O 1
ATOM 1297 N N . ILE A 1 187 ? -24.674 -5.131 22.368 1.00 90.06 187 ILE A N 1
ATOM 1298 C CA . ILE A 1 187 ? -25.489 -4.887 23.553 1.00 90.06 187 ILE A CA 1
ATOM 1299 C C . ILE A 1 187 ? -26.361 -3.660 23.314 1.00 90.06 187 ILE A C 1
ATOM 1301 O O . ILE A 1 187 ? -25.880 -2.611 22.873 1.00 90.06 187 ILE A O 1
ATOM 1305 N N . THR A 1 188 ? -27.660 -3.804 23.554 1.00 89.19 188 THR A N 1
ATOM 1306 C CA . THR A 1 188 ? -28.609 -2.689 23.543 1.00 89.19 188 THR A CA 1
ATOM 1307 C C . THR A 1 188 ? -28.963 -2.327 24.971 1.00 89.19 188 THR A C 1
ATOM 1309 O O . THR A 1 188 ? -29.051 -3.197 25.835 1.00 89.19 188 THR A O 1
ATOM 1312 N N . PHE A 1 189 ? -29.115 -1.035 25.238 1.00 87.81 189 PHE A N 1
ATOM 1313 C CA . PHE A 1 189 ? -29.481 -0.548 26.558 1.00 87.81 189 PHE A CA 1
ATOM 1314 C C . PHE A 1 189 ? -30.393 0.671 26.426 1.00 87.81 189 PHE A C 1
ATOM 1316 O O . PHE A 1 189 ? -29.993 1.760 26.016 1.00 87.81 189 PHE A O 1
ATOM 1323 N N . GLY A 1 190 ? -31.667 0.469 26.742 1.00 80.88 190 GLY A N 1
ATOM 1324 C CA . GLY A 1 190 ? -32.705 1.484 26.665 1.00 80.88 190 GLY A CA 1
ATOM 1325 C C . GLY A 1 190 ? -32.893 2.175 28.005 1.00 80.88 190 GLY A C 1
ATOM 1326 O O . GLY A 1 190 ? -33.445 1.568 28.920 1.00 80.88 190 GLY A O 1
ATOM 1327 N N . ARG A 1 191 ? -32.481 3.449 28.080 1.00 83.56 191 ARG A N 1
ATOM 1328 C CA . ARG A 1 191 ? -32.747 4.385 29.188 1.00 83.56 191 ARG A CA 1
ATOM 1329 C C . ARG A 1 191 ? -32.578 3.730 30.565 1.00 83.56 191 ARG A C 1
ATOM 1331 O O . ARG A 1 191 ? -33.525 3.644 31.341 1.00 83.56 191 ARG A O 1
ATOM 1338 N N . LEU A 1 192 ? -31.360 3.286 30.844 1.00 83.81 192 LEU A N 1
ATOM 1339 C CA . LEU A 1 192 ? -30.949 2.868 32.175 1.00 83.81 192 LEU A CA 1
ATOM 1340 C C . LEU A 1 192 ? -30.920 4.102 33.072 1.00 83.81 192 LEU A C 1
ATOM 1342 O O . LEU A 1 192 ? -30.316 5.112 32.701 1.00 83.81 192 LEU A O 1
ATOM 1346 N N . VAL A 1 193 ? -31.590 4.048 34.218 1.00 83.12 193 VAL A N 1
ATOM 1347 C CA . VAL A 1 193 ? -31.665 5.178 35.149 1.00 83.12 193 VAL A CA 1
ATOM 1348 C C . VAL A 1 193 ? -31.133 4.747 36.500 1.00 83.12 193 VAL A C 1
ATOM 1350 O O . VAL A 1 193 ? -31.536 3.719 37.030 1.00 83.12 193 VAL A O 1
ATOM 1353 N N . THR A 1 194 ? -30.252 5.564 37.064 1.00 84.62 194 THR A N 1
ATOM 1354 C CA . THR A 1 194 ? -29.756 5.396 38.427 1.00 84.62 194 THR A CA 1
ATOM 1355 C C . THR A 1 194 ? -29.529 6.755 39.094 1.00 84.62 194 THR A C 1
ATOM 1357 O O . THR A 1 194 ? -29.671 7.801 38.455 1.00 84.62 194 THR A O 1
ATOM 1360 N N . THR A 1 195 ? -29.194 6.744 40.381 1.00 82.94 195 THR A N 1
ATOM 1361 C CA . THR A 1 195 ? -28.862 7.932 41.168 1.00 82.94 195 THR A CA 1
ATOM 1362 C C . THR A 1 195 ? -27.500 7.753 41.835 1.00 82.94 195 THR A C 1
ATOM 1364 O O . THR A 1 195 ? -27.264 6.738 42.490 1.00 82.94 195 THR A O 1
ATOM 1367 N N . VAL A 1 196 ? -26.637 8.762 41.709 1.00 80.25 196 VAL A N 1
ATOM 1368 C CA . VAL A 1 196 ? -25.318 8.862 42.359 1.00 80.25 196 VAL A CA 1
ATOM 1369 C C . VAL A 1 196 ? -25.254 10.190 43.087 1.00 80.25 196 VAL A C 1
ATOM 1371 O O . VAL A 1 196 ? -25.544 11.218 42.487 1.00 80.25 196 VAL A O 1
ATOM 1374 N N . ASP A 1 197 ? -24.930 10.181 44.380 1.00 80.25 197 ASP A N 1
ATOM 1375 C CA . ASP A 1 197 ? -24.831 11.397 45.205 1.00 80.25 197 ASP A CA 1
ATOM 1376 C C . ASP A 1 197 ? -26.065 12.321 45.108 1.00 80.25 197 ASP A C 1
ATOM 1378 O O . ASP A 1 197 ? -25.976 13.548 45.129 1.00 80.25 197 ASP A O 1
ATOM 1382 N N . GLY A 1 198 ? -27.253 11.720 44.967 1.00 78.06 198 GLY A N 1
ATOM 1383 C CA . GLY A 1 198 ? -28.522 12.438 44.804 1.00 78.06 198 GLY A CA 1
ATOM 1384 C C . GLY A 1 198 ? -28.775 13.010 43.402 1.00 78.06 198 GLY A C 1
ATOM 1385 O O . GLY A 1 198 ? -29.820 13.619 43.184 1.00 78.06 198 GLY A O 1
ATOM 1386 N N . GLN A 1 199 ? -27.868 12.795 42.446 1.00 82.25 199 GLN A N 1
ATOM 1387 C CA . GLN A 1 199 ? -27.988 13.214 41.051 1.00 82.25 199 GLN A CA 1
ATOM 1388 C C . GLN A 1 199 ? -28.399 12.049 40.155 1.00 82.25 199 GLN A C 1
ATOM 1390 O O . GLN A 1 199 ? -27.897 10.932 40.275 1.00 82.25 199 GLN A O 1
ATOM 1395 N N . LYS A 1 200 ? -29.314 12.320 39.226 1.00 86.31 200 LYS A N 1
ATOM 1396 C CA . LYS A 1 200 ? -29.788 11.329 38.260 1.00 86.31 200 LYS A CA 1
ATOM 1397 C C . LYS A 1 200 ? -28.726 11.088 37.186 1.00 86.31 200 LYS A C 1
ATOM 1399 O O . LYS A 1 200 ? -28.214 12.043 36.605 1.00 86.31 200 LYS A O 1
ATOM 1404 N N . VAL A 1 201 ? -28.467 9.819 36.887 1.00 88.75 201 VAL A N 1
ATOM 1405 C CA . VAL A 1 201 ? -27.647 9.384 35.754 1.00 88.75 201 VAL A CA 1
ATOM 1406 C C . VAL A 1 201 ? -28.523 8.592 34.788 1.00 88.75 201 VAL A C 1
ATOM 1408 O O . VAL A 1 201 ? -29.245 7.682 35.205 1.00 88.75 201 VAL A O 1
ATOM 1411 N N . VAL A 1 202 ? -28.489 8.948 33.504 1.00 90.56 202 VAL A N 1
ATOM 1412 C CA . VAL A 1 202 ? -29.245 8.268 32.442 1.00 90.56 202 VAL A CA 1
ATOM 1413 C C . VAL A 1 202 ? -28.285 7.752 31.383 1.00 90.56 202 VAL A C 1
ATOM 1415 O O . VAL A 1 202 ? -27.513 8.522 30.821 1.00 90.56 202 VAL A O 1
ATOM 1418 N N . ILE A 1 203 ? -28.352 6.456 31.090 1.00 92.06 203 ILE A N 1
ATOM 1419 C CA . ILE A 1 203 ? -27.488 5.789 30.112 1.00 92.06 203 ILE A CA 1
ATOM 1420 C C . ILE A 1 203 ? -28.371 5.150 29.046 1.00 92.06 203 ILE A C 1
ATOM 1422 O O . ILE A 1 203 ? -29.315 4.424 29.357 1.00 92.06 203 ILE A O 1
ATOM 1426 N N . SER A 1 204 ? -28.100 5.416 27.773 1.00 91.88 204 SER A N 1
ATOM 1427 C CA . SER A 1 204 ? -28.889 4.833 26.682 1.00 91.88 204 SER A CA 1
ATOM 1428 C C . SER A 1 204 ? -28.089 4.699 25.400 1.00 91.88 204 SER A C 1
ATOM 1430 O O . SER A 1 204 ? -27.209 5.517 25.149 1.00 91.88 204 SER A O 1
ATOM 1432 N N . GLY A 1 205 ? -28.403 3.689 24.593 1.00 91.88 205 GLY A N 1
ATOM 1433 C CA . GLY A 1 205 ? -27.770 3.480 23.299 1.00 91.88 205 GLY A CA 1
ATOM 1434 C C . GLY A 1 205 ? -27.586 2.013 22.936 1.00 91.88 205 GLY A C 1
ATOM 1435 O O . GLY A 1 205 ? -28.295 1.117 23.405 1.00 91.88 205 GLY A O 1
ATOM 1436 N N . ASN A 1 206 ? -26.611 1.783 22.068 1.00 89.31 206 ASN A N 1
ATOM 1437 C CA . ASN A 1 206 ? -26.155 0.465 21.661 1.00 89.31 206 ASN A CA 1
ATOM 1438 C C . ASN A 1 206 ? -24.647 0.475 21.439 1.00 89.31 206 ASN A C 1
ATOM 1440 O O . ASN A 1 206 ? -24.102 1.474 20.981 1.00 89.31 206 ASN A O 1
ATOM 1444 N N . ALA A 1 207 ? -24.003 -0.663 21.682 1.00 88.81 207 ALA A N 1
ATOM 1445 C CA . ALA A 1 207 ? -22.596 -0.869 21.365 1.00 88.81 207 ALA A CA 1
ATOM 1446 C C . ALA A 1 207 ? -22.358 -2.264 20.777 1.00 88.81 207 ALA A C 1
ATOM 1448 O O . ALA A 1 207 ? -22.939 -3.238 21.251 1.00 88.81 207 ALA A O 1
ATOM 1449 N N . GLY A 1 208 ? -21.499 -2.351 19.760 1.00 88.38 208 GLY A N 1
ATOM 1450 C CA . GLY A 1 208 ? -21.168 -3.594 19.055 1.00 88.38 208 GLY A CA 1
ATOM 1451 C C . GLY A 1 208 ? -21.850 -3.752 17.693 1.00 88.38 208 GLY A C 1
ATOM 1452 O O . GLY A 1 208 ? -22.712 -2.970 17.309 1.00 88.38 208 GLY A O 1
ATOM 1453 N N . GLY A 1 209 ? -21.460 -4.776 16.941 1.00 85.25 209 GLY A N 1
ATOM 1454 C CA . GLY A 1 209 ? -21.824 -4.948 15.534 1.00 85.25 209 GLY A CA 1
ATOM 1455 C C . GLY A 1 209 ? -20.948 -4.140 14.570 1.00 85.25 209 GLY A C 1
ATOM 1456 O O . GLY A 1 209 ? -20.084 -3.360 14.974 1.00 85.25 209 GLY A O 1
ATOM 1457 N N . ASN A 1 210 ? -21.198 -4.316 13.276 1.00 81.44 210 ASN A N 1
ATOM 1458 C CA . ASN A 1 210 ? -20.382 -3.810 12.177 1.00 81.44 210 ASN A CA 1
ATOM 1459 C C . ASN A 1 210 ? -21.006 -2.560 11.538 1.00 81.44 210 ASN A C 1
ATOM 1461 O O . ASN A 1 210 ? -22.190 -2.536 11.185 1.00 81.44 210 ASN A O 1
ATOM 1465 N N . LYS A 1 211 ? -20.204 -1.508 11.354 1.00 81.25 211 LYS A N 1
ATOM 1466 C CA . LYS A 1 211 ? -20.607 -0.281 10.652 1.00 81.25 211 LYS A CA 1
ATOM 1467 C C . LYS A 1 211 ? -20.342 -0.409 9.139 1.00 81.25 211 LYS A C 1
ATOM 1469 O O . LYS A 1 211 ? -19.302 -0.940 8.747 1.00 81.25 211 LYS A O 1
ATOM 1474 N N . PRO A 1 212 ? -21.223 0.113 8.262 1.00 73.88 212 PRO A N 1
ATOM 1475 C CA . PRO A 1 212 ? -20.917 0.244 6.838 1.00 73.88 212 PRO A CA 1
ATOM 1476 C C . PRO A 1 212 ? -19.632 1.050 6.608 1.00 73.88 212 PRO A C 1
ATOM 1478 O O . PRO A 1 212 ? -19.488 2.148 7.142 1.00 73.88 212 PRO A O 1
ATOM 1481 N N . GLY A 1 213 ? -18.708 0.509 5.810 1.00 70.44 213 GLY A N 1
ATOM 1482 C CA . GLY A 1 213 ? -17.393 1.120 5.575 1.00 70.44 213 GLY A CA 1
ATOM 1483 C C . GLY A 1 213 ? -16.323 0.771 6.619 1.00 70.44 213 GLY A C 1
ATOM 1484 O O . GLY A 1 213 ? -15.220 1.305 6.539 1.00 70.44 213 GLY A O 1
ATOM 1485 N N . GLY A 1 214 ? -16.622 -0.136 7.556 1.00 74.94 214 GLY A N 1
ATOM 1486 C CA . GLY A 1 214 ? -15.696 -0.612 8.584 1.00 74.94 214 GLY A CA 1
ATOM 1487 C C . GLY A 1 214 ? -15.886 0.071 9.943 1.00 74.94 214 GLY A C 1
ATOM 1488 O O . GLY A 1 214 ? -16.386 1.193 10.043 1.00 74.94 214 GLY A O 1
ATOM 1489 N N . GLY A 1 215 ? -15.477 -0.628 11.005 1.00 80.06 215 GLY A N 1
ATOM 1490 C CA . GLY A 1 215 ? -15.579 -0.165 12.392 1.00 80.06 215 GLY A CA 1
ATOM 1491 C C . GLY A 1 215 ? -16.824 -0.669 13.129 1.00 80.06 215 GLY A C 1
ATOM 1492 O O . GLY A 1 215 ? -17.554 -1.533 12.643 1.00 80.06 215 GLY A O 1
ATOM 1493 N N . ILE A 1 216 ? -17.047 -0.122 14.324 1.00 83.81 216 ILE A N 1
ATOM 1494 C CA . ILE A 1 216 ? -18.018 -0.625 15.305 1.00 83.81 216 ILE A CA 1
ATOM 1495 C C . ILE A 1 216 ? -19.324 0.174 15.214 1.00 83.81 216 ILE A C 1
ATOM 1497 O O . ILE A 1 216 ? -19.309 1.407 15.214 1.00 83.81 216 ILE A O 1
ATOM 1501 N N . LEU A 1 217 ? -20.463 -0.518 15.156 1.00 83.94 217 LEU A N 1
ATOM 1502 C CA . LEU A 1 217 ? -21.794 0.093 15.154 1.00 83.94 217 LEU A CA 1
ATOM 1503 C C . LEU A 1 217 ? -22.218 0.477 16.581 1.00 83.94 217 LEU A C 1
ATOM 1505 O O . LEU A 1 217 ? -22.918 -0.257 17.272 1.00 83.94 217 LEU A O 1
ATOM 1509 N N . SER A 1 218 ? -21.810 1.651 17.045 1.00 84.62 218 SER A N 1
ATOM 1510 C CA . SER A 1 218 ? -22.114 2.087 18.407 1.00 84.62 218 SER A CA 1
ATOM 1511 C C . SER A 1 218 ? -22.476 3.558 18.464 1.00 84.62 218 SER A C 1
ATOM 1513 O O . SER A 1 218 ? -21.813 4.384 17.840 1.00 84.62 218 SER A O 1
ATOM 1515 N N . GLU A 1 219 ? -23.506 3.854 19.245 1.00 90.06 219 GLU A N 1
ATOM 1516 C CA . GLU A 1 219 ? -23.902 5.202 19.623 1.00 90.06 219 GLU A CA 1
ATOM 1517 C C . GLU A 1 219 ? -24.545 5.136 21.006 1.00 90.06 219 GLU A C 1
ATOM 1519 O O . GLU A 1 219 ? -25.460 4.339 21.236 1.00 90.06 219 GLU A O 1
ATOM 1524 N N . PHE A 1 220 ? -24.062 5.959 21.935 1.00 93.12 220 PHE A N 1
ATOM 1525 C CA . PHE A 1 220 ? -24.637 6.019 23.270 1.00 93.12 220 PHE A CA 1
ATOM 1526 C C . PHE A 1 220 ? -24.493 7.385 23.934 1.00 93.12 220 PHE A C 1
ATOM 1528 O O . PHE A 1 220 ? -23.639 8.199 23.586 1.00 93.12 220 PHE A O 1
ATOM 1535 N N . HIS A 1 221 ? -25.341 7.604 24.930 1.00 94.00 221 HIS A N 1
ATOM 1536 C CA . HIS A 1 221 ? -25.430 8.814 25.731 1.00 94.00 221 HIS A CA 1
ATOM 1537 C C . HIS A 1 221 ? -25.317 8.464 27.208 1.00 94.00 221 HIS A C 1
ATOM 1539 O O . HIS A 1 221 ? -25.906 7.475 27.661 1.00 94.00 221 HIS A O 1
ATOM 1545 N N . ILE A 1 222 ? -24.585 9.299 27.943 1.00 93.00 222 ILE A N 1
ATOM 1546 C CA . ILE A 1 222 ? -24.521 9.276 29.403 1.00 93.00 222 ILE A CA 1
ATOM 1547 C C . ILE A 1 222 ? -24.793 10.692 29.896 1.00 93.00 222 ILE A C 1
ATOM 1549 O O . ILE A 1 222 ? -23.914 11.555 29.850 1.00 93.00 222 ILE A O 1
ATOM 1553 N N . GLU A 1 223 ? -26.007 10.918 30.383 1.00 92.31 223 GLU A N 1
ATOM 1554 C CA . GLU A 1 223 ? -26.361 12.144 31.083 1.00 92.31 223 GLU A CA 1
ATOM 1555 C C . GLU A 1 223 ? -26.001 11.975 32.558 1.00 92.31 223 GLU A C 1
ATOM 1557 O O . GLU A 1 223 ? -26.590 11.141 33.244 1.00 92.31 223 GLU A O 1
ATOM 1562 N N . ALA A 1 224 ? -25.029 12.742 33.044 1.00 89.38 224 ALA A N 1
ATOM 1563 C CA . ALA A 1 224 ? -24.622 12.756 34.445 1.00 89.38 224 ALA A CA 1
ATOM 1564 C C . ALA A 1 224 ? -24.460 14.206 34.907 1.00 89.38 224 ALA A C 1
ATOM 1566 O O . ALA A 1 224 ? -23.846 15.014 34.211 1.00 89.38 224 ALA A O 1
ATOM 1567 N N . ASN A 1 225 ? -25.022 14.549 36.070 1.00 84.38 225 ASN A N 1
ATOM 1568 C CA . ASN A 1 225 ? -24.995 15.912 36.621 1.00 84.38 225 ASN A CA 1
ATOM 1569 C C . ASN A 1 225 ? -25.518 16.983 35.637 1.00 84.38 225 ASN A C 1
ATOM 1571 O O . ASN A 1 225 ? -24.996 18.095 35.581 1.00 84.38 225 ASN A O 1
ATOM 1575 N N . GLY A 1 226 ? -26.521 16.633 34.824 1.00 84.00 226 GLY A N 1
ATOM 1576 C CA . GLY A 1 226 ? -27.094 17.515 33.799 1.00 84.00 226 GLY A CA 1
ATOM 1577 C C . GLY A 1 226 ? -26.212 17.736 32.562 1.00 84.00 226 GLY A C 1
ATOM 1578 O O . GLY A 1 226 ? -26.541 18.581 31.732 1.00 84.00 226 GLY A O 1
ATOM 1579 N N . VAL A 1 227 ? -25.104 17.001 32.420 1.00 90.06 227 VAL A N 1
ATOM 1580 C CA . VAL A 1 227 ? -24.222 17.041 31.245 1.00 90.06 227 VAL A CA 1
ATOM 1581 C C . VAL A 1 227 ? -24.411 15.771 30.422 1.00 90.06 227 VAL A C 1
ATOM 1583 O O . VAL A 1 227 ? -24.173 14.672 30.924 1.00 90.06 227 VAL A O 1
ATOM 1586 N N . ASP A 1 228 ? -24.790 15.922 29.152 1.00 92.81 228 ASP A N 1
ATOM 1587 C CA . ASP A 1 228 ? -24.831 14.816 28.190 1.00 92.81 228 ASP A CA 1
ATOM 1588 C C . ASP A 1 228 ? -23.436 14.538 27.612 1.00 92.81 228 ASP A C 1
ATOM 1590 O O . ASP A 1 228 ? -22.792 15.406 27.017 1.00 92.81 228 ASP A O 1
ATOM 1594 N N . ASN A 1 229 ? -22.979 13.300 27.773 1.00 94.19 229 ASN A N 1
ATOM 1595 C CA . ASN A 1 229 ? -21.751 12.779 27.190 1.00 94.19 229 ASN A CA 1
ATOM 1596 C C . ASN A 1 229 ? -22.119 11.865 26.018 1.00 94.19 229 ASN A C 1
ATOM 1598 O O . ASN A 1 229 ? -22.104 10.638 26.131 1.00 94.19 229 ASN A O 1
ATOM 1602 N N . HIS A 1 230 ? -22.484 12.476 24.890 1.00 95.62 230 HIS A N 1
ATOM 1603 C CA . HIS A 1 230 ? -22.828 11.754 23.664 1.00 95.62 230 HIS A CA 1
ATOM 1604 C C . HIS A 1 230 ? -21.580 11.212 22.966 1.00 95.62 230 HIS A C 1
ATOM 1606 O O . HIS A 1 230 ? -20.765 11.989 22.465 1.00 95.62 230 HIS A O 1
ATOM 1612 N N . VAL A 1 231 ? -21.472 9.890 22.863 1.00 93.94 231 VAL A N 1
ATOM 1613 C CA . VAL A 1 231 ? -20.452 9.178 22.087 1.00 93.94 231 VAL A CA 1
ATOM 1614 C C . VAL A 1 231 ? -21.085 8.680 20.787 1.00 93.94 231 VAL A C 1
ATOM 1616 O O . VAL A 1 231 ? -21.771 7.661 20.758 1.00 93.94 231 VAL A O 1
ATOM 1619 N N . ALA A 1 232 ? -20.864 9.422 19.699 1.00 88.75 232 ALA A N 1
ATOM 1620 C CA . ALA A 1 232 ? -21.424 9.112 18.376 1.00 88.75 232 ALA A CA 1
ATOM 1621 C C . ALA A 1 232 ? -20.651 8.018 17.617 1.00 88.75 232 ALA A C 1
ATOM 1623 O O . ALA A 1 232 ? -21.137 7.476 16.627 1.00 88.75 232 ALA A O 1
ATOM 1624 N N . GLN A 1 233 ? -19.421 7.737 18.042 1.00 86.88 233 GLN A N 1
ATOM 1625 C CA . GLN A 1 233 ? -18.604 6.648 17.531 1.00 86.88 233 GLN A CA 1
ATOM 1626 C C . GLN A 1 233 ? -17.666 6.188 18.642 1.00 86.88 233 GLN A C 1
ATOM 1628 O O . GLN A 1 233 ? -17.043 7.012 19.310 1.00 86.88 233 GLN A O 1
ATOM 1633 N N . VAL A 1 234 ? -17.583 4.877 18.836 1.00 89.69 234 VAL A N 1
ATOM 1634 C CA . VAL A 1 234 ? -16.701 4.278 19.840 1.00 89.69 234 VAL A CA 1
ATOM 1635 C C . VAL A 1 234 ? -15.350 3.932 19.244 1.00 89.69 234 VAL A C 1
ATOM 1637 O O . VAL A 1 234 ? -15.248 3.594 18.063 1.00 89.69 234 VAL A O 1
ATOM 1640 N N . ASP A 1 235 ? -14.337 3.974 20.096 1.00 88.81 235 ASP A N 1
ATOM 1641 C CA . ASP A 1 235 ? -12.969 3.586 19.772 1.00 88.81 235 ASP A CA 1
ATOM 1642 C C . ASP A 1 235 ? -12.803 2.070 19.892 1.00 88.81 235 ASP A C 1
ATOM 1644 O O . ASP A 1 235 ? -12.148 1.437 19.067 1.00 88.81 235 ASP A O 1
ATOM 1648 N N . THR A 1 236 ? -13.421 1.474 20.918 1.00 89.88 236 THR A N 1
ATOM 1649 C CA . THR A 1 236 ? -13.339 0.034 21.170 1.00 89.88 236 THR A CA 1
ATOM 1650 C C . THR A 1 236 ? -14.668 -0.541 21.646 1.00 89.88 236 THR A C 1
ATOM 1652 O O . THR A 1 236 ? -15.505 0.144 22.246 1.00 89.88 236 THR A O 1
ATOM 1655 N N . TYR A 1 237 ? -14.853 -1.828 21.370 1.00 91.69 237 TYR A N 1
ATOM 1656 C CA . TYR A 1 237 ? -15.911 -2.660 21.922 1.00 91.69 237 TYR A CA 1
ATOM 1657 C C . TYR A 1 237 ? -15.428 -4.108 21.978 1.00 91.69 237 TYR A C 1
ATOM 1659 O O . TYR A 1 237 ? -14.785 -4.581 21.040 1.00 91.69 237 TYR A O 1
ATOM 1667 N N . GLY A 1 238 ? -15.744 -4.816 23.058 1.00 91.12 238 GLY A N 1
ATOM 1668 C CA . GLY A 1 238 ? -15.437 -6.237 23.165 1.00 91.12 238 GLY A CA 1
ATOM 1669 C C . GLY A 1 238 ? -15.645 -6.808 24.565 1.00 91.12 238 GLY A C 1
ATOM 1670 O O . GLY A 1 238 ? -16.128 -6.108 25.462 1.00 91.12 238 GLY A O 1
ATOM 1671 N N . PRO A 1 239 ? -15.307 -8.094 24.769 1.00 91.00 239 PRO A N 1
ATOM 1672 C CA . PRO A 1 239 ? -15.311 -8.703 26.092 1.00 91.00 239 PRO A CA 1
ATOM 1673 C C . PRO A 1 239 ? -14.267 -8.044 26.997 1.00 91.00 239 PRO A C 1
ATOM 1675 O O . PRO A 1 239 ? -13.227 -7.567 26.542 1.00 91.00 239 PRO A O 1
ATOM 1678 N N . ILE A 1 240 ? -14.523 -8.057 28.301 1.00 91.56 240 ILE A N 1
ATOM 1679 C CA . ILE A 1 240 ? -13.570 -7.555 29.293 1.00 91.56 240 ILE A CA 1
ATOM 1680 C C . ILE A 1 240 ? -12.501 -8.631 29.504 1.00 91.56 240 ILE A C 1
ATOM 1682 O O . ILE A 1 240 ? -12.765 -9.660 30.122 1.00 91.56 240 ILE A O 1
ATOM 1686 N N . THR A 1 241 ? -11.301 -8.416 28.962 1.00 87.12 241 THR A N 1
ATOM 1687 C CA . THR A 1 241 ? -10.233 -9.433 28.921 1.00 87.12 241 THR A CA 1
ATOM 1688 C C . THR A 1 241 ? -9.274 -9.388 30.106 1.00 87.12 241 THR A C 1
ATOM 1690 O O . THR A 1 241 ? -8.580 -10.373 30.353 1.00 87.12 241 THR A O 1
ATOM 1693 N N . ALA A 1 242 ? -9.244 -8.294 30.869 1.00 84.06 242 ALA A N 1
ATOM 1694 C CA . ALA A 1 242 ? -8.414 -8.184 32.062 1.00 84.06 242 ALA A CA 1
ATOM 1695 C C . ALA A 1 242 ? -8.971 -7.156 33.057 1.00 84.06 242 ALA A C 1
ATOM 1697 O O . ALA A 1 242 ? -9.096 -5.986 32.712 1.00 84.06 242 ALA A O 1
ATOM 1698 N N . GLY A 1 243 ? -9.217 -7.592 34.297 1.00 84.31 243 GLY A N 1
ATOM 1699 C CA . GLY A 1 243 ? -9.381 -6.748 35.488 1.00 84.31 243 GLY A CA 1
ATOM 1700 C C . GLY A 1 243 ? -10.490 -5.674 35.481 1.00 84.31 243 GLY A C 1
ATOM 1701 O O . GLY A 1 243 ? -11.106 -5.325 34.473 1.00 84.31 243 GLY A O 1
ATOM 1702 N N . GLY A 1 244 ? -10.735 -5.104 36.662 1.00 86.44 244 GLY A N 1
ATOM 1703 C CA . GLY A 1 244 ? -11.702 -4.021 36.883 1.00 86.44 244 GLY A CA 1
ATOM 1704 C C . GLY A 1 244 ? -13.168 -4.469 36.931 1.00 86.44 244 GLY A C 1
ATOM 1705 O O . GLY A 1 244 ? -13.472 -5.664 36.926 1.00 86.44 244 GLY A O 1
ATOM 1706 N N . ALA A 1 245 ? -14.076 -3.491 36.975 1.00 91.94 245 ALA A N 1
ATOM 1707 C CA . ALA A 1 245 ? -15.511 -3.720 37.106 1.00 91.94 245 ALA A CA 1
ATOM 1708 C C . ALA A 1 245 ? -16.047 -4.690 36.040 1.00 91.94 245 ALA A C 1
ATOM 1710 O O . ALA A 1 245 ? -15.685 -4.598 34.863 1.00 91.94 245 ALA A O 1
ATOM 1711 N N . LEU A 1 246 ? -16.940 -5.594 36.451 1.00 92.00 246 LEU A N 1
ATOM 1712 C CA . LEU A 1 246 ? -17.653 -6.555 35.591 1.00 92.00 246 LEU A CA 1
ATOM 1713 C C . LEU A 1 246 ? -16.761 -7.578 34.851 1.00 92.00 246 LEU A C 1
ATOM 1715 O O . LEU A 1 246 ? -17.244 -8.318 33.986 1.00 92.00 246 LEU A O 1
ATOM 1719 N N . PHE A 1 247 ? -15.471 -7.654 35.190 1.00 92.50 247 PHE A N 1
ATOM 1720 C CA . PHE A 1 247 ? -14.558 -8.668 34.665 1.00 92.50 247 PHE A CA 1
ATOM 1721 C C . PHE A 1 247 ? -14.973 -10.083 35.100 1.00 92.50 247 PHE A C 1
ATOM 1723 O O . PHE A 1 247 ? -15.446 -10.293 36.215 1.00 92.50 247 PHE A O 1
ATOM 1730 N N . GLY A 1 248 ? -14.788 -11.067 34.214 1.00 87.69 248 GLY A N 1
ATOM 1731 C CA . GLY A 1 248 ? -15.125 -12.473 34.469 1.00 87.69 248 GLY A CA 1
ATOM 1732 C C . GLY A 1 248 ? -16.619 -12.808 34.378 1.00 87.69 248 GLY A C 1
ATOM 1733 O O . GLY A 1 248 ? -16.981 -13.982 34.434 1.00 87.69 248 GLY A O 1
ATOM 1734 N N . LEU A 1 249 ? -17.488 -11.810 34.197 1.00 89.88 249 LEU A N 1
ATOM 1735 C CA . LEU A 1 249 ? -18.916 -12.027 33.992 1.00 89.88 249 LEU A CA 1
ATOM 1736 C C . LEU A 1 249 ? -19.200 -12.381 32.527 1.00 89.88 249 LEU A C 1
ATOM 1738 O O . LEU A 1 249 ? -18.769 -11.697 31.600 1.00 89.88 249 LEU A O 1
ATOM 1742 N N . THR A 1 250 ? -19.950 -13.460 32.310 1.00 86.38 250 THR A N 1
ATOM 1743 C CA . THR A 1 250 ? -20.416 -13.817 30.961 1.00 86.38 250 THR A CA 1
ATOM 1744 C C . THR A 1 250 ? -21.356 -12.724 30.452 1.00 86.38 250 THR A C 1
ATOM 1746 O O . THR A 1 250 ? -22.093 -12.145 31.243 1.00 86.38 250 THR A O 1
ATOM 1749 N N . ASN A 1 251 ? -21.318 -12.422 29.152 1.00 89.12 251 ASN A N 1
ATOM 1750 C CA . ASN A 1 251 ? -22.069 -11.328 28.513 1.00 89.12 251 ASN A CA 1
ATOM 1751 C C . ASN A 1 251 ? -21.680 -9.908 28.960 1.00 89.12 251 ASN A C 1
ATOM 1753 O O . ASN A 1 251 ? -22.352 -8.952 28.576 1.00 89.12 251 ASN A O 1
ATOM 1757 N N . SER A 1 252 ? -20.587 -9.726 29.715 1.00 92.38 252 SER A N 1
ATOM 1758 C CA . SER A 1 252 ? -20.086 -8.379 29.988 1.00 92.38 252 SER A CA 1
ATOM 1759 C C . SER A 1 252 ? -19.304 -7.820 28.802 1.00 92.38 252 SER A C 1
ATOM 1761 O O . SER A 1 252 ? -18.522 -8.519 28.145 1.00 92.38 252 SER A O 1
ATOM 1763 N N . ARG A 1 253 ? -19.531 -6.548 28.489 1.00 93.94 253 ARG A N 1
ATOM 1764 C CA . ARG A 1 253 ? -18.858 -5.838 27.400 1.00 93.94 253 ARG A CA 1
ATOM 1765 C C . ARG A 1 253 ? -18.319 -4.517 27.905 1.00 93.94 253 ARG A C 1
ATOM 1767 O O . ARG A 1 253 ? -18.957 -3.848 28.713 1.00 93.94 253 ARG A O 1
ATOM 1774 N N . ILE A 1 254 ? -17.144 -4.154 27.411 1.00 94.56 254 ILE A N 1
ATOM 1775 C CA . ILE A 1 254 ? -16.560 -2.829 27.578 1.00 94.56 254 ILE A CA 1
ATOM 1776 C C . ILE A 1 254 ? -16.644 -2.099 26.249 1.00 94.56 254 ILE A C 1
ATOM 1778 O O . ILE A 1 254 ? -16.418 -2.684 25.191 1.00 94.56 254 ILE A O 1
ATOM 1782 N N . THR A 1 255 ? -16.970 -0.817 26.314 1.00 93.94 255 THR A N 1
ATOM 1783 C CA . THR A 1 255 ? -16.838 0.103 25.198 1.00 93.94 255 THR A CA 1
ATOM 1784 C C . THR A 1 255 ? -16.185 1.391 25.668 1.00 93.94 255 THR A C 1
ATOM 1786 O O . THR A 1 255 ? -16.465 1.883 26.764 1.00 93.94 255 THR A O 1
ATOM 1789 N N . THR A 1 256 ? -15.284 1.919 24.848 1.00 94.38 256 THR A N 1
ATOM 1790 C CA . THR A 1 256 ? -14.610 3.192 25.109 1.00 94.38 256 THR A CA 1
ATOM 1791 C C . THR A 1 256 ? -14.843 4.146 23.957 1.00 94.38 256 THR A C 1
ATOM 1793 O O . THR A 1 256 ? -14.954 3.724 22.807 1.00 94.38 256 THR A O 1
ATOM 1796 N N . GLY A 1 257 ? -14.889 5.436 24.249 1.00 93.88 257 GLY A N 1
ATOM 1797 C CA . GLY A 1 257 ? -15.013 6.466 23.230 1.00 93.88 257 GLY A CA 1
ATOM 1798 C C . GLY A 1 257 ? -14.711 7.845 23.787 1.00 93.88 257 GLY A C 1
ATOM 1799 O O . GLY A 1 257 ? -14.550 8.026 24.994 1.00 93.88 257 GLY A O 1
ATOM 1800 N N . THR A 1 258 ? -14.697 8.832 22.902 1.00 95.75 258 THR A N 1
ATOM 1801 C CA . THR A 1 258 ? -14.659 10.244 23.287 1.00 95.75 258 THR A CA 1
ATOM 1802 C C . THR A 1 258 ? -16.014 10.873 23.002 1.00 95.75 258 THR A C 1
ATOM 1804 O O . THR A 1 258 ? -16.516 10.818 21.878 1.00 95.75 258 THR A O 1
ATOM 1807 N N . ALA A 1 259 ? -16.628 11.460 24.025 1.00 94.75 259 ALA A N 1
ATOM 1808 C CA . ALA A 1 259 ? -17.885 12.171 23.875 1.00 94.75 259 ALA A CA 1
ATOM 1809 C C . ALA A 1 259 ? -17.689 13.482 23.098 1.00 94.75 259 ALA A C 1
ATOM 1811 O O . ALA A 1 259 ? -16.598 14.051 23.062 1.00 94.75 259 ALA A O 1
ATOM 1812 N N . LYS A 1 260 ? -18.761 14.006 22.494 1.00 93.69 260 LYS A N 1
ATOM 1813 C CA . LYS A 1 260 ? -18.739 15.253 21.700 1.00 93.69 260 LYS A CA 1
ATOM 1814 C C . LYS A 1 260 ? -18.214 16.473 22.462 1.00 93.69 260 LYS A C 1
ATOM 1816 O O . LYS A 1 260 ? -17.734 17.418 21.845 1.00 93.69 260 LYS A O 1
ATOM 1821 N N . ASN A 1 261 ? -18.310 16.456 23.787 1.00 91.75 261 ASN A N 1
ATOM 1822 C CA . ASN A 1 261 ? -17.782 17.482 24.685 1.00 91.75 261 ASN A CA 1
ATOM 1823 C C . ASN A 1 261 ? -16.286 17.286 25.036 1.00 91.75 261 ASN A C 1
ATOM 1825 O O . ASN A 1 261 ? -15.759 18.027 25.859 1.00 91.75 261 ASN A O 1
ATOM 1829 N N . GLY A 1 262 ? -15.604 16.303 24.436 1.00 92.75 262 GLY A N 1
ATOM 1830 C CA . GLY A 1 262 ? -14.189 15.987 24.658 1.00 92.75 262 GLY A CA 1
ATOM 1831 C C . GLY A 1 262 ? -13.911 15.063 25.848 1.00 92.75 262 GLY A C 1
ATOM 1832 O O . GLY A 1 262 ? -12.753 14.749 26.113 1.00 92.75 262 GLY A O 1
ATOM 1833 N N . VAL A 1 263 ? -14.941 14.612 26.570 1.00 94.88 263 VAL A N 1
ATOM 1834 C CA . VAL A 1 263 ? -14.785 13.724 27.730 1.00 94.88 263 VAL A CA 1
ATOM 1835 C C . VAL A 1 263 ? -14.497 12.299 27.263 1.00 94.88 263 VAL A C 1
ATOM 1837 O O . VAL A 1 263 ? -15.276 11.720 26.507 1.00 94.88 263 VAL A O 1
ATOM 1840 N N . ALA A 1 264 ? -13.399 11.709 27.739 1.00 94.69 264 ALA A N 1
ATOM 1841 C CA . ALA A 1 264 ? -13.144 10.282 27.562 1.00 94.69 264 ALA A CA 1
ATOM 1842 C C . ALA A 1 264 ? -14.155 9.465 28.378 1.00 94.69 264 ALA A C 1
ATOM 1844 O O . ALA A 1 264 ? -14.353 9.727 29.567 1.00 94.69 264 ALA A O 1
ATOM 1845 N N . VAL A 1 265 ? -14.777 8.474 27.750 1.00 96.50 265 VAL A N 1
ATOM 1846 C CA . VAL A 1 265 ? -15.811 7.635 28.351 1.00 96.50 265 VAL A CA 1
ATOM 1847 C C . VAL A 1 265 ? -15.398 6.175 28.281 1.00 96.50 265 VAL A C 1
ATOM 1849 O O . VAL A 1 265 ? -15.059 5.661 27.217 1.00 96.50 265 VAL A O 1
ATOM 1852 N N . GLU A 1 266 ? -15.489 5.494 29.416 1.00 95.50 266 GLU A N 1
ATOM 1853 C CA . GLU A 1 266 ? -15.449 4.041 29.507 1.00 95.50 266 GLU A CA 1
ATOM 1854 C C . GLU A 1 266 ? -16.776 3.569 30.102 1.00 95.50 266 GLU A C 1
ATOM 1856 O O . GLU A 1 266 ? -17.162 3.955 31.208 1.00 95.50 266 GLU A O 1
ATOM 1861 N N . LEU A 1 267 ? -17.479 2.739 29.339 1.00 94.81 267 LEU A N 1
ATOM 1862 C CA . LEU A 1 267 ? -18.755 2.150 29.706 1.00 94.81 267 LEU A CA 1
ATOM 1863 C C . LEU A 1 267 ? -18.588 0.633 29.717 1.00 94.81 267 LEU A C 1
ATOM 1865 O O . LEU A 1 267 ? -18.197 0.032 28.715 1.00 94.81 267 LEU A O 1
ATOM 1869 N N . ARG A 1 268 ? -18.899 0.006 30.849 1.00 94.88 268 ARG A N 1
ATOM 1870 C CA . ARG A 1 268 ? -18.986 -1.450 30.953 1.00 94.88 268 ARG A CA 1
ATOM 1871 C C . ARG A 1 268 ? -20.413 -1.834 31.290 1.00 94.88 268 ARG A C 1
ATOM 1873 O O . ARG A 1 268 ? -21.039 -1.224 32.153 1.00 94.88 268 ARG A O 1
ATOM 1880 N N . LEU A 1 269 ? -20.913 -2.843 30.603 1.00 93.88 269 LEU A N 1
ATOM 1881 C CA . LEU A 1 269 ? -22.295 -3.294 30.678 1.00 93.88 269 LEU A CA 1
ATOM 1882 C C . LEU A 1 269 ? -22.285 -4.795 30.911 1.00 93.88 269 LEU A C 1
ATOM 1884 O O . LEU A 1 269 ? -21.498 -5.507 30.288 1.00 93.88 269 LEU A O 1
ATOM 1888 N N . TRP A 1 270 ? -23.149 -5.269 31.792 1.00 92.88 270 TRP A N 1
ATOM 1889 C CA . TRP A 1 270 ? -23.371 -6.685 32.012 1.00 92.88 270 TRP A CA 1
ATOM 1890 C C . TRP A 1 270 ? -24.866 -6.967 32.034 1.00 92.88 270 TRP A C 1
ATOM 1892 O O . TRP A 1 270 ? -25.575 -6.493 32.922 1.00 92.88 270 TRP A O 1
ATOM 1902 N N . ASP A 1 271 ? -25.298 -7.749 31.048 1.00 89.56 271 ASP A N 1
ATOM 1903 C CA . ASP A 1 271 ? -26.637 -8.319 30.986 1.00 89.56 271 ASP A CA 1
ATOM 1904 C C . ASP A 1 271 ? -26.686 -9.559 31.889 1.00 89.56 271 ASP A C 1
ATOM 1906 O O . ASP A 1 271 ? -26.034 -10.578 31.619 1.00 89.56 271 ASP A O 1
ATOM 1910 N N . GLY A 1 272 ? -27.424 -9.430 32.991 1.00 85.88 272 GLY A N 1
ATOM 1911 C CA . GLY A 1 272 ? -27.559 -10.463 34.010 1.00 85.88 272 GLY A CA 1
ATOM 1912 C C . GLY A 1 272 ? -28.661 -11.483 33.718 1.00 85.88 272 GLY A C 1
ATOM 1913 O O . GLY A 1 272 ? -28.832 -12.411 34.512 1.00 85.88 272 GLY A O 1
ATOM 1914 N N . GLY A 1 273 ? -29.411 -11.338 32.617 1.00 80.31 273 GLY A N 1
ATOM 1915 C CA . GLY A 1 273 ? -30.480 -12.258 32.239 1.00 80.31 273 GLY A CA 1
ATOM 1916 C C . GLY A 1 273 ? -31.718 -11.565 31.674 1.00 80.31 273 GLY A C 1
ATOM 1917 O O . GLY A 1 273 ? -31.684 -10.947 30.620 1.00 80.31 273 GLY A O 1
ATOM 1918 N N . GLU A 1 274 ? -32.880 -11.772 32.298 1.00 70.44 274 GLU A N 1
ATOM 1919 C CA . GLU A 1 274 ? -34.123 -11.228 31.742 1.00 70.44 274 GLU A CA 1
ATOM 1920 C C . GLU A 1 274 ? -34.223 -9.703 31.947 1.00 70.44 274 GLU A C 1
ATOM 1922 O O . GLU A 1 274 ? -34.101 -9.234 33.086 1.00 70.44 274 GLU A O 1
ATOM 1927 N N . PRO A 1 275 ? -34.548 -8.938 30.886 1.00 64.69 275 PRO A N 1
ATOM 1928 C CA . PRO A 1 275 ? -34.728 -7.492 30.960 1.00 64.69 275 PRO A CA 1
ATOM 1929 C C . PRO A 1 275 ? -35.702 -7.079 32.066 1.00 64.69 275 PRO A C 1
ATOM 1931 O O . PRO A 1 275 ? -36.788 -7.648 32.199 1.00 64.69 275 PRO A O 1
ATOM 1934 N N . GLY A 1 276 ? -35.332 -6.060 32.843 1.00 60.34 276 GLY A N 1
ATOM 1935 C CA . GLY A 1 276 ? -36.200 -5.481 33.871 1.00 60.34 276 GLY A CA 1
ATOM 1936 C C . GLY A 1 276 ? -36.305 -6.287 35.172 1.00 60.34 276 GLY A C 1
ATOM 1937 O O . GLY A 1 276 ? -37.103 -5.926 36.034 1.00 60.34 276 GLY A O 1
ATOM 1938 N N . LYS A 1 277 ? -35.503 -7.350 35.360 1.00 69.94 277 LYS A N 1
ATOM 1939 C CA . LYS A 1 277 ? -35.424 -8.095 36.636 1.00 69.94 277 LYS A CA 1
ATOM 1940 C C . LYS A 1 277 ? -34.435 -7.518 37.658 1.00 69.94 277 LYS A C 1
ATOM 1942 O O . LYS A 1 277 ? -34.290 -8.083 38.740 1.00 69.94 277 LYS A O 1
ATOM 1947 N N . GLY A 1 278 ? -33.764 -6.409 37.345 1.00 70.00 278 GLY A N 1
ATOM 1948 C CA . GLY A 1 278 ? -32.834 -5.748 38.269 1.00 70.00 278 GLY A CA 1
ATOM 1949 C C . GLY A 1 278 ? -31.478 -6.440 38.427 1.00 70.00 278 GLY A C 1
ATOM 1950 O O . GLY A 1 278 ? -30.739 -6.148 39.364 1.00 70.00 278 GLY A O 1
ATOM 1951 N N . THR A 1 279 ? -31.156 -7.392 37.550 1.00 84.50 279 THR A N 1
ATOM 1952 C CA . THR A 1 279 ? -29.899 -8.156 37.590 1.00 84.50 279 THR A CA 1
ATOM 1953 C C . THR A 1 279 ? -28.772 -7.496 36.814 1.00 84.50 279 THR A C 1
ATOM 1955 O O . THR A 1 279 ? -27.613 -7.840 37.029 1.00 84.50 279 THR A O 1
ATOM 1958 N N . ASP A 1 280 ? -29.100 -6.563 35.927 1.00 88.38 280 ASP A N 1
ATOM 1959 C CA . ASP A 1 280 ? -28.133 -5.924 35.047 1.00 88.38 280 ASP A CA 1
ATOM 1960 C C . ASP A 1 280 ? -27.205 -5.013 35.840 1.00 88.38 280 ASP A C 1
ATOM 1962 O O . ASP A 1 280 ? -27.616 -4.366 36.809 1.00 88.38 280 ASP A O 1
ATOM 1966 N N . LYS A 1 281 ? -25.945 -4.934 35.413 1.00 90.88 281 LYS A N 1
ATOM 1967 C CA . LYS A 1 281 ? -24.982 -3.994 35.987 1.00 90.88 281 LYS A CA 1
ATOM 1968 C C . LYS A 1 281 ? -24.383 -3.090 34.940 1.00 90.88 281 LYS A C 1
ATOM 1970 O O . LYS A 1 281 ? -24.105 -3.492 33.811 1.00 90.88 281 LYS A O 1
ATOM 1975 N N . VAL A 1 282 ? -24.090 -1.875 35.373 1.00 92.25 282 VAL A N 1
ATOM 1976 C CA . VAL A 1 282 ? -23.367 -0.894 34.581 1.00 92.25 282 VAL A CA 1
ATOM 1977 C C . VAL A 1 282 ? -22.232 -0.292 35.394 1.00 92.25 282 VAL A C 1
ATOM 1979 O O . VAL A 1 282 ? -22.348 -0.055 36.593 1.00 92.25 282 VAL A O 1
ATOM 1982 N N . TYR A 1 283 ? -21.116 -0.039 34.733 1.00 94.25 283 TYR A N 1
ATOM 1983 C CA . TYR A 1 283 ? -20.009 0.744 35.256 1.00 94.25 283 TYR A CA 1
ATOM 1984 C C . TYR A 1 283 ? -19.718 1.868 34.272 1.00 94.25 283 TYR A C 1
ATOM 1986 O O . TYR A 1 283 ? -19.680 1.644 33.061 1.00 94.25 283 TYR A O 1
ATOM 1994 N N . VAL A 1 284 ? -19.512 3.072 34.797 1.00 94.19 284 VAL A N 1
ATOM 1995 C CA . VAL A 1 284 ? -19.178 4.248 33.997 1.00 94.19 284 VAL A CA 1
ATOM 1996 C C . VAL A 1 284 ? -17.983 4.947 34.606 1.00 94.19 284 VAL A C 1
ATOM 1998 O O . VAL A 1 284 ? -17.944 5.202 35.813 1.00 94.19 284 VAL A O 1
ATOM 2001 N N . LYS A 1 285 ? -17.050 5.319 33.737 1.00 94.81 285 LYS A N 1
ATOM 2002 C CA . LYS A 1 285 ? -15.928 6.188 34.053 1.00 94.81 285 LYS A CA 1
ATOM 2003 C C . LYS A 1 285 ? -15.869 7.331 33.044 1.00 94.81 285 LYS A C 1
ATOM 2005 O O . LYS A 1 285 ? -15.776 7.098 31.840 1.00 94.81 285 LYS A O 1
ATOM 2010 N N . LEU A 1 286 ? -15.936 8.563 33.545 1.00 94.00 286 LEU A N 1
ATOM 2011 C CA . LEU A 1 286 ? -15.879 9.797 32.760 1.00 94.00 286 LEU A CA 1
ATOM 2012 C C . LEU A 1 286 ? -14.588 10.546 33.089 1.00 94.00 286 LEU A C 1
ATOM 2014 O O . LEU A 1 286 ? -14.340 10.883 34.242 1.00 94.00 286 LEU A O 1
ATOM 2018 N N . ASN A 1 287 ? -13.751 10.795 32.082 1.00 93.81 287 ASN A N 1
ATOM 2019 C CA . ASN A 1 287 ? -12.458 11.474 32.207 1.00 93.81 287 ASN A CA 1
ATOM 2020 C C . ASN A 1 287 ? -11.583 10.942 33.361 1.00 93.81 287 ASN A C 1
ATOM 2022 O O . ASN A 1 287 ? -10.993 11.701 34.128 1.00 93.81 287 ASN A O 1
ATOM 2026 N N . GLY A 1 288 ? -11.548 9.620 33.531 1.00 90.94 288 GLY A N 1
ATOM 2027 C CA . GLY A 1 288 ? -10.784 8.983 34.603 1.00 90.94 288 GLY A CA 1
ATOM 2028 C C . GLY A 1 288 ? -11.519 8.829 35.940 1.00 90.94 288 GLY A C 1
ATOM 2029 O O . GLY A 1 288 ? -11.021 8.104 36.798 1.00 90.94 288 GLY A O 1
ATOM 2030 N N . VAL A 1 289 ? -12.696 9.435 36.112 1.00 91.75 289 VAL A N 1
ATOM 2031 C CA . VAL A 1 289 ? -13.482 9.407 37.356 1.00 91.75 289 VAL A CA 1
ATOM 2032 C C . VAL A 1 289 ? -14.587 8.359 37.269 1.00 91.75 289 VAL A C 1
ATOM 2034 O O . VAL A 1 289 ? -15.405 8.394 36.353 1.00 91.75 289 VAL A O 1
ATOM 2037 N N . GLU A 1 290 ? -14.618 7.426 38.219 1.00 92.75 290 GLU A N 1
ATOM 2038 C CA . GLU A 1 290 ? -15.668 6.407 38.317 1.00 92.75 290 GLU A CA 1
ATOM 2039 C C . GLU A 1 290 ? -16.953 7.012 38.887 1.00 92.75 290 GLU A C 1
ATOM 2041 O O . GLU A 1 290 ? -16.910 7.682 39.916 1.00 92.75 290 GLU A O 1
ATOM 2046 N N . LEU A 1 291 ? -18.098 6.753 38.250 1.00 89.38 291 LEU A N 1
ATOM 2047 C CA . LEU A 1 291 ? -19.389 7.257 38.732 1.00 89.38 291 LEU A CA 1
ATOM 2048 C C . LEU A 1 291 ? -20.024 6.356 39.798 1.00 89.38 291 LEU A C 1
ATOM 2050 O O . LEU A 1 291 ? -20.703 6.848 40.687 1.00 89.38 291 LEU A O 1
ATOM 2054 N N . PHE A 1 292 ? -19.828 5.040 39.703 1.00 85.50 292 PHE A N 1
ATOM 2055 C CA . PHE A 1 292 ? -20.540 4.047 40.523 1.00 85.50 292 PHE A CA 1
ATOM 2056 C C . PHE A 1 292 ? -19.625 3.264 41.478 1.00 85.50 292 PHE A C 1
ATOM 2058 O O . PHE A 1 292 ? -20.070 2.329 42.139 1.00 85.50 292 PHE A O 1
ATOM 2065 N N . GLY A 1 293 ? -18.338 3.619 41.528 1.00 82.56 293 GLY A N 1
ATOM 2066 C CA . GLY A 1 293 ? -17.296 2.836 42.193 1.00 82.56 293 GLY A CA 1
ATOM 2067 C C . GLY A 1 293 ? -16.861 1.591 41.409 1.00 82.56 293 GLY A C 1
ATOM 2068 O O . GLY A 1 293 ? -17.401 1.265 40.348 1.00 82.56 293 GLY A O 1
ATOM 2069 N N . ALA A 1 294 ? -15.871 0.885 41.959 1.00 83.88 294 ALA A N 1
ATOM 2070 C CA . ALA A 1 294 ? -15.102 -0.144 41.255 1.00 83.88 294 ALA A CA 1
ATOM 2071 C C . ALA A 1 294 ? -15.887 -1.418 40.885 1.00 83.88 294 ALA A C 1
ATOM 2073 O O . ALA A 1 294 ? -15.446 -2.171 40.018 1.00 83.88 294 ALA A O 1
ATOM 2074 N N . ASP A 1 295 ? -17.045 -1.658 41.506 1.00 84.81 295 ASP A N 1
ATOM 2075 C CA . ASP A 1 295 ? -17.881 -2.841 41.251 1.00 84.81 295 ASP A CA 1
ATOM 2076 C C . ASP A 1 295 ? -18.997 -2.587 40.220 1.00 84.81 295 ASP A C 1
ATOM 2078 O O . ASP A 1 295 ? -19.680 -3.526 39.788 1.00 84.81 295 ASP A O 1
ATOM 2082 N N . GLY A 1 296 ? -19.184 -1.326 39.812 1.00 88.19 296 GLY A N 1
ATOM 2083 C CA . GLY A 1 296 ? -20.365 -0.881 39.077 1.00 88.19 296 GLY A CA 1
ATOM 2084 C C . GLY A 1 296 ? -21.630 -0.866 39.942 1.00 88.19 296 GLY A C 1
ATOM 2085 O O . GLY A 1 296 ? -21.603 -1.123 41.144 1.00 88.19 296 GLY A O 1
ATOM 2086 N N . GLN A 1 297 ? -22.766 -0.576 39.316 1.00 89.31 297 GLN A N 1
ATOM 2087 C CA . GLN A 1 297 ? -24.061 -0.459 39.975 1.00 89.31 297 GLN A CA 1
ATOM 2088 C C . GLN A 1 297 ? -25.105 -1.340 39.293 1.00 89.31 297 GLN A C 1
ATOM 2090 O O . GLN A 1 297 ? -25.129 -1.461 38.068 1.00 89.31 297 GLN A O 1
ATOM 2095 N N . PHE A 1 298 ? -25.966 -1.952 40.106 1.00 87.62 298 PHE A N 1
ATOM 2096 C CA . PHE A 1 298 ? -27.154 -2.645 39.623 1.00 87.62 298 PHE A CA 1
ATOM 2097 C C . PHE A 1 298 ? -28.177 -1.653 39.083 1.00 87.62 298 PHE A C 1
ATOM 2099 O O . PHE A 1 298 ? -28.396 -0.600 39.680 1.00 87.62 298 PHE A O 1
ATOM 2106 N N . ILE A 1 299 ? -28.822 -2.022 37.984 1.00 82.75 299 ILE A N 1
ATOM 2107 C CA . ILE A 1 299 ? -29.870 -1.226 37.364 1.00 82.75 299 ILE A CA 1
ATOM 2108 C C . ILE A 1 299 ? -31.189 -1.980 37.464 1.00 82.75 299 ILE A C 1
ATOM 2110 O O . ILE A 1 299 ? -31.315 -3.095 36.967 1.00 82.75 299 ILE A O 1
ATOM 2114 N N . ASP A 1 300 ? -32.176 -1.343 38.084 1.00 75.12 300 ASP A N 1
ATOM 2115 C CA . ASP A 1 300 ? -33.548 -1.833 38.234 1.00 75.12 300 ASP A CA 1
ATOM 2116 C C . ASP A 1 300 ? -34.536 -1.169 37.258 1.00 75.12 300 ASP A C 1
ATOM 2118 O O . ASP A 1 300 ? -35.709 -1.539 37.210 1.00 75.12 300 ASP A O 1
ATOM 2122 N N . GLN A 1 301 ? -34.067 -0.210 36.453 1.00 77.50 301 GLN A N 1
ATOM 2123 C CA . GLN A 1 301 ? -34.867 0.530 35.478 1.00 77.50 301 GLN A CA 1
ATOM 2124 C C . GLN A 1 301 ? -34.203 0.585 34.106 1.00 77.50 301 GLN A C 1
ATOM 2126 O O . GLN A 1 301 ? -33.044 0.967 33.979 1.00 77.50 301 GLN A O 1
ATOM 2131 N N . GLY A 1 302 ? -34.990 0.314 33.067 1.00 74.38 302 GLY A N 1
ATOM 2132 C CA . GLY A 1 302 ? -34.524 0.243 31.684 1.00 74.38 302 GLY A CA 1
ATOM 2133 C C . GLY A 1 302 ? -34.350 -1.200 31.221 1.00 74.38 302 GLY A C 1
ATOM 2134 O O . GLY A 1 302 ? -34.622 -2.141 31.962 1.00 74.38 302 GLY A O 1
ATOM 2135 N N . ASN A 1 303 ? -33.934 -1.365 29.968 1.00 80.12 303 ASN A N 1
ATOM 2136 C CA . ASN A 1 303 ? -33.756 -2.681 29.356 1.00 80.12 303 ASN A CA 1
ATOM 2137 C C . ASN A 1 303 ? -32.330 -2.805 28.841 1.00 80.12 303 ASN A C 1
ATOM 2139 O O . ASN A 1 303 ? -31.976 -2.054 27.935 1.00 80.12 303 ASN A O 1
ATOM 2143 N N . MET A 1 304 ? -31.545 -3.741 29.369 1.00 88.62 304 MET A N 1
ATOM 2144 C CA . MET A 1 304 ? -30.289 -4.177 28.765 1.00 88.62 304 MET A CA 1
ATOM 2145 C C . MET A 1 304 ? -30.507 -5.531 28.086 1.00 88.62 304 MET A C 1
ATOM 2147 O O . MET A 1 304 ? -31.222 -6.373 28.619 1.00 88.62 304 MET A O 1
ATOM 2151 N N . GLN A 1 305 ? -29.951 -5.720 26.889 1.00 89.12 305 GLN A N 1
ATOM 2152 C CA . GLN A 1 305 ? -29.966 -7.007 26.193 1.00 89.12 305 GLN A CA 1
ATOM 2153 C C . GLN A 1 305 ? -28.659 -7.227 25.446 1.00 89.12 305 GLN A C 1
ATOM 2155 O O . GLN A 1 305 ? -28.279 -6.425 24.585 1.00 89.12 305 GLN A O 1
ATOM 2160 N N . PHE A 1 306 ? -27.999 -8.336 25.750 1.00 90.62 306 PHE A N 1
ATOM 2161 C CA . PHE A 1 306 ? -26.884 -8.868 24.993 1.00 90.62 306 PHE A CA 1
ATOM 2162 C C . PHE A 1 306 ? -27.383 -9.757 23.850 1.00 90.62 306 PHE A C 1
ATOM 2164 O O . PHE A 1 306 ? -28.239 -10.626 24.016 1.00 90.62 306 PHE A O 1
ATOM 2171 N N . HIS A 1 307 ? -26.797 -9.566 22.676 1.00 89.69 307 HIS A N 1
ATOM 2172 C CA . HIS A 1 307 ? -27.114 -10.304 21.467 1.00 89.69 307 HIS A CA 1
ATOM 2173 C C . HIS A 1 307 ? -25.834 -10.933 20.918 1.00 89.69 307 HIS A C 1
ATOM 2175 O O . HIS A 1 307 ? -24.885 -10.227 20.588 1.00 89.69 307 HIS A O 1
ATOM 2181 N N . SER A 1 308 ? -25.811 -12.260 20.792 1.00 86.88 308 SER A N 1
ATOM 2182 C CA . SER A 1 308 ? -24.645 -13.023 20.319 1.00 86.88 308 SER A CA 1
ATOM 2183 C C . SER A 1 308 ? -24.603 -13.215 18.797 1.00 86.88 308 SER A C 1
ATOM 2185 O O . SER A 1 308 ? -23.903 -14.097 18.304 1.00 86.88 308 SER A O 1
ATOM 2187 N N . ASN A 1 309 ? -25.435 -12.488 18.052 1.00 84.25 309 ASN A N 1
ATOM 2188 C CA . ASN A 1 309 ? -25.509 -12.558 16.599 1.00 84.25 309 ASN A CA 1
ATOM 2189 C C . ASN A 1 309 ? -24.888 -11.312 15.965 1.00 84.25 309 ASN A C 1
ATOM 2191 O O . ASN A 1 309 ? -25.044 -10.199 16.466 1.00 84.25 309 ASN A O 1
ATOM 2195 N N . CYS A 1 310 ? -24.239 -11.495 14.814 1.00 77.44 310 CYS A N 1
ATOM 2196 C CA . CYS A 1 310 ? -23.653 -10.389 14.067 1.00 77.44 310 CYS A CA 1
ATOM 2197 C C . CYS A 1 310 ? -24.755 -9.412 13.609 1.00 77.44 310 CYS A C 1
ATOM 2199 O O . CYS A 1 310 ? -25.844 -9.817 13.183 1.00 77.44 310 CYS A O 1
ATOM 2201 N N . ARG A 1 311 ? -24.463 -8.113 13.691 1.00 78.88 311 ARG A N 1
ATOM 2202 C CA . ARG A 1 311 ? -25.345 -7.017 13.272 1.00 78.88 311 ARG A CA 1
ATOM 2203 C C . ARG A 1 311 ? -24.588 -6.112 12.311 1.00 78.88 311 ARG A C 1
ATOM 2205 O O . ARG A 1 311 ? -23.447 -5.774 12.587 1.00 78.88 311 ARG A O 1
ATOM 2212 N N . GLY A 1 312 ? -25.239 -5.672 11.235 1.00 70.94 312 GLY A N 1
ATOM 2213 C CA . GLY A 1 312 ? -24.621 -4.823 10.209 1.00 70.94 312 GLY A CA 1
ATOM 2214 C C . GLY A 1 312 ? -24.088 -5.612 9.005 1.00 70.94 312 GLY A C 1
ATOM 2215 O O . GLY A 1 312 ? -24.305 -6.824 8.933 1.00 70.94 312 GLY A O 1
ATOM 2216 N N . PRO A 1 313 ? -23.467 -4.935 8.021 1.00 65.44 313 PRO A N 1
ATOM 2217 C CA . PRO A 1 313 ? -22.861 -5.600 6.872 1.00 65.44 313 PRO A CA 1
ATOM 2218 C C . PRO A 1 313 ? -21.734 -6.542 7.315 1.00 65.44 313 PRO A C 1
ATOM 2220 O O . PRO A 1 313 ? -21.021 -6.249 8.276 1.00 65.44 313 PRO A O 1
ATOM 2223 N N . LYS A 1 314 ? -21.629 -7.673 6.615 1.00 58.25 314 LYS A N 1
ATOM 2224 C CA . LYS A 1 314 ? -20.510 -8.615 6.715 1.00 58.25 314 LYS A CA 1
ATOM 2225 C C . LYS A 1 314 ? -19.360 -8.159 5.830 1.00 58.25 314 LYS A C 1
ATOM 2227 O O . LYS A 1 314 ? -19.670 -7.593 4.755 1.00 58.25 314 LYS A O 1
#

Radius of gyration: 42.38 Å; chains: 1; bounding box: 101×75×120 Å

Sequence (314 aa):
MTKSSLAGITRFAVAGLVGLGACSVDTATNALQSPTSPRLALGTTLDQSPELGKVKICKSASSNVSGTFTASRTQFVAAGFPTPGSPSGSVLATVTVAPGECVVIAEDNGGNGIASDVVINETSAGFVSATLVQIDALIGGGTATGAPVPVADGLTYRINQFHGSLITYVNTVNAPPPPPPEVCDFITFGRLVTTVDGQKVVISGNAGGNKPGGGILSEFHIEANGVDNHVAQVDTYGPITAGGALFGLTNSRITTGTAKNGVAVELRLWDGGEPGKGTDKVYVKLNGVELFGADGQFIDQGNMQFHSNCRGPK